Protein AF-A0A327J6C9-F1 (afdb_monomer_lite)

Sequence (341 aa):
MNIKPVMPQFQQGFTSNKEQEPKKLKYAKDTLLENNFKTRATIQADKLTKAFTTYPAKGLKGDRNANFYEFLTMGTVPYLMGSAALMAVFNLANKHFTPFANSKAGQIGKKMALGVAMYGVAKEASKSLVNVPVKAMTGVDTEMPYAKVVEGFPKFEGDKNTKSIEYHKVFESVEFPRYDLLYGKTNEDRNVYYDKVAKKLGLGENLASSDKEVKPRIKDIIVRSNTAKSISSYLWAATGVGLAVQKPWDNFFVSATKGKGVQKVANMARSFGNNFVKAAKDLWTGGANPTKVQKYAGKALIGAAVAATVIGVANTVISARKSANLEDKNVFDSNRKVVVD

pLDDT: mean 72.81, std 17.1, range [24.11, 93.25]

Structure (mmCIF, N/CA/C/O backbone):
data_AF-A0A327J6C9-F1
#
_entry.id   AF-A0A327J6C9-F1
#
loop_
_atom_site.group_PDB
_atom_site.id
_atom_site.type_symbol
_atom_site.label_atom_id
_atom_site.label_alt_id
_atom_site.label_comp_id
_atom_site.label_asym_id
_atom_site.label_entity_id
_atom_site.label_seq_id
_atom_site.pdbx_PDB_ins_code
_atom_site.Cartn_x
_atom_site.Cartn_y
_atom_site.Cartn_z
_atom_site.occupancy
_atom_site.B_iso_or_equiv
_atom_site.auth_seq_id
_atom_site.auth_comp_id
_atom_site.auth_asym_id
_atom_site.auth_atom_id
_atom_site.pdbx_PDB_model_num
ATOM 1 N N . MET A 1 1 ? 27.320 17.350 69.584 1.00 37.19 1 MET A N 1
ATOM 2 C CA . MET A 1 1 ? 26.432 16.648 68.629 1.00 37.19 1 MET A CA 1
ATOM 3 C C . MET A 1 1 ? 26.448 17.419 67.325 1.00 37.19 1 MET A C 1
ATOM 5 O O . MET A 1 1 ? 25.998 18.553 67.310 1.00 37.19 1 MET A O 1
ATOM 9 N N . ASN A 1 2 ? 27.063 16.863 66.283 1.00 28.70 2 ASN A N 1
ATOM 10 C CA . ASN A 1 2 ? 27.299 17.554 65.016 1.00 28.70 2 ASN A CA 1
ATOM 11 C C . ASN A 1 2 ? 26.449 16.869 63.937 1.00 28.70 2 ASN A C 1
ATOM 13 O O . ASN A 1 2 ? 26.729 15.732 63.557 1.00 28.70 2 ASN A O 1
ATOM 17 N N . ILE A 1 3 ? 25.355 17.515 63.535 1.00 40.03 3 ILE A N 1
ATOM 18 C CA . ILE A 1 3 ? 24.367 16.968 62.599 1.00 40.03 3 ILE A CA 1
ATOM 19 C C . ILE A 1 3 ? 24.844 17.306 61.184 1.00 40.03 3 ILE A C 1
ATOM 21 O O . ILE A 1 3 ? 24.778 18.458 60.763 1.00 40.03 3 ILE A O 1
ATOM 25 N N . LYS A 1 4 ? 25.353 16.310 60.449 1.00 33.00 4 LYS A N 1
ATOM 26 C CA . LYS A 1 4 ? 25.650 16.452 59.016 1.00 33.00 4 LYS A CA 1
ATOM 27 C C . LYS A 1 4 ? 24.371 16.203 58.199 1.00 33.00 4 LYS A C 1
ATOM 29 O O . LYS A 1 4 ? 23.734 15.172 58.409 1.00 33.00 4 LYS A O 1
ATOM 34 N N . PRO A 1 5 ? 24.000 17.089 57.258 1.00 34.94 5 PRO A N 1
ATOM 35 C CA . PRO A 1 5 ? 22.847 16.880 56.392 1.00 34.94 5 PRO A CA 1
ATOM 36 C C . PRO A 1 5 ? 23.189 15.869 55.290 1.00 34.94 5 PRO A C 1
ATOM 38 O O . PRO A 1 5 ? 24.140 16.051 54.531 1.00 34.94 5 PRO A O 1
ATOM 41 N N . VAL A 1 6 ? 22.400 14.800 55.191 1.00 37.22 6 VAL A N 1
ATOM 42 C CA . VAL A 1 6 ? 22.452 13.855 54.070 1.00 37.22 6 VAL A CA 1
ATOM 43 C C . VAL A 1 6 ? 21.550 14.403 52.967 1.00 37.22 6 VAL A C 1
ATOM 45 O O . VAL A 1 6 ? 20.330 14.293 53.047 1.00 37.22 6 VAL A O 1
ATOM 48 N N . MET A 1 7 ? 22.142 15.011 51.938 1.00 31.81 7 MET A N 1
ATOM 49 C CA . MET A 1 7 ? 21.451 15.225 50.665 1.00 31.81 7 MET A CA 1
ATOM 50 C C . MET A 1 7 ? 21.613 13.973 49.790 1.00 31.81 7 MET A C 1
ATOM 52 O O . MET A 1 7 ? 22.741 13.500 49.630 1.00 31.81 7 MET A O 1
ATOM 56 N N . PRO A 1 8 ? 20.536 13.424 49.201 1.00 32.12 8 PRO A N 1
ATOM 57 C CA . PRO A 1 8 ? 20.646 12.309 48.272 1.00 32.12 8 PRO A CA 1
ATOM 58 C C . PRO A 1 8 ? 21.235 12.800 46.944 1.00 32.12 8 PRO A C 1
ATOM 60 O O . PRO A 1 8 ? 20.613 13.573 46.216 1.00 32.12 8 PRO A O 1
ATOM 63 N N . GLN A 1 9 ? 22.443 12.340 46.613 1.00 30.42 9 GLN A N 1
ATOM 64 C CA . GLN A 1 9 ? 22.988 12.473 45.265 1.00 30.42 9 GLN A CA 1
ATOM 65 C C . GLN A 1 9 ? 22.160 11.600 44.314 1.00 30.42 9 GLN A C 1
ATOM 67 O O . GLN A 1 9 ? 22.268 10.375 44.313 1.00 30.42 9 GLN A O 1
ATOM 72 N N . PHE A 1 10 ? 21.336 12.237 43.481 1.00 30.59 10 PHE A N 1
ATOM 73 C CA . PHE A 1 10 ? 20.793 11.625 42.271 1.00 30.59 10 PHE A CA 1
ATOM 74 C C . PHE A 1 10 ? 21.942 11.409 41.281 1.00 30.59 10 PHE A C 1
ATOM 76 O O . PHE A 1 10 ? 22.211 12.230 40.405 1.00 30.59 10 PHE A O 1
ATOM 83 N N . GLN A 1 11 ? 22.647 10.292 41.430 1.00 28.47 11 GLN A N 1
ATOM 84 C CA . GLN A 1 11 ? 23.584 9.811 40.428 1.00 28.47 11 GLN A CA 1
ATOM 85 C C . GLN A 1 11 ? 22.756 9.206 39.282 1.00 28.47 11 GLN A C 1
ATOM 87 O O . GLN A 1 11 ? 22.441 8.017 39.265 1.00 28.47 11 GLN A O 1
ATOM 92 N N . GLN A 1 12 ? 22.350 10.044 38.321 1.00 31.34 12 GLN A N 1
ATOM 93 C CA . GLN A 1 12 ? 21.961 9.568 36.993 1.00 31.34 12 GLN A CA 1
ATOM 94 C C . GLN A 1 12 ? 23.213 8.982 36.337 1.00 31.34 12 GLN A C 1
ATOM 96 O O . GLN A 1 12 ? 23.969 9.669 35.653 1.00 31.34 12 GLN A O 1
ATOM 101 N N . GLY A 1 13 ? 23.457 7.699 36.593 1.00 24.11 13 GLY A N 1
ATOM 102 C CA . GLY A 1 13 ? 24.424 6.919 35.845 1.00 24.11 13 GLY A CA 1
ATOM 103 C C . GLY A 1 13 ? 23.959 6.822 34.398 1.00 24.11 13 GLY A C 1
ATOM 104 O O . GLY A 1 13 ? 23.149 5.960 34.059 1.00 24.11 13 GLY A O 1
ATOM 105 N N . PHE A 1 14 ? 24.481 7.701 33.542 1.00 27.97 14 PHE A N 1
ATOM 106 C CA . PHE A 1 14 ? 24.581 7.436 32.114 1.00 27.97 14 PHE A CA 1
ATOM 107 C C . PHE A 1 14 ? 25.416 6.168 31.965 1.00 27.97 14 PHE A C 1
ATOM 109 O O . PHE A 1 14 ? 26.642 6.188 32.044 1.00 27.97 14 PHE A O 1
ATOM 116 N N . THR A 1 15 ? 24.735 5.038 31.811 1.00 29.80 15 THR A N 1
ATOM 117 C CA . THR A 1 15 ? 25.373 3.798 31.394 1.00 29.80 15 THR A CA 1
ATOM 118 C C . THR A 1 15 ? 25.940 4.061 30.007 1.00 29.80 15 THR A C 1
ATOM 120 O O . THR A 1 15 ? 25.199 4.382 29.074 1.00 29.80 15 THR A O 1
ATOM 123 N N . SER A 1 16 ? 27.266 3.997 29.890 1.00 26.61 16 SER A N 1
ATOM 124 C CA . SER A 1 16 ? 27.948 4.043 28.606 1.00 26.61 16 SER A CA 1
ATOM 125 C C . SER A 1 16 ? 27.327 2.980 27.704 1.00 26.61 16 SER A C 1
ATOM 127 O O . SER A 1 16 ? 27.113 1.833 28.109 1.00 26.61 16 SER A O 1
ATOM 129 N N . ASN A 1 17 ? 26.967 3.382 26.484 1.00 31.34 17 ASN A N 1
ATOM 130 C CA . ASN A 1 17 ? 26.569 2.439 25.452 1.00 31.34 17 ASN A CA 1
ATOM 131 C C . ASN A 1 17 ? 27.697 1.413 25.332 1.00 31.34 17 ASN A C 1
ATOM 133 O O . ASN A 1 17 ? 28.783 1.760 24.874 1.00 31.34 17 ASN A O 1
ATOM 137 N N . LYS A 1 18 ? 27.440 0.166 25.746 1.00 31.55 18 LYS A N 1
ATOM 138 C CA . LYS A 1 18 ? 28.245 -0.973 25.304 1.00 31.55 18 LYS A CA 1
ATOM 139 C C . LYS A 1 18 ? 28.379 -0.835 23.793 1.00 31.55 18 LYS A C 1
ATOM 141 O O . LYS A 1 18 ? 27.350 -0.715 23.122 1.00 31.55 18 LYS A O 1
ATOM 146 N N . GLU A 1 19 ? 29.615 -0.796 23.300 1.00 32.94 19 GLU A N 1
ATOM 147 C CA . GLU A 1 19 ? 29.927 -0.864 21.876 1.00 32.94 19 GLU A CA 1
ATOM 148 C C . GLU A 1 19 ? 29.096 -1.994 21.272 1.00 32.94 19 GLU A C 1
ATOM 150 O O . GLU A 1 19 ? 29.319 -3.178 21.524 1.00 32.94 19 GLU A O 1
ATOM 155 N N . GLN A 1 20 ? 28.041 -1.613 20.553 1.00 32.53 20 GLN A N 1
ATOM 156 C CA . GLN A 1 20 ? 27.282 -2.557 19.763 1.00 32.53 20 GLN A CA 1
ATOM 157 C C . GLN A 1 20 ? 28.205 -2.933 18.616 1.00 32.53 20 GLN A C 1
ATOM 159 O O . GLN A 1 20 ? 28.559 -2.064 17.817 1.00 32.53 20 GLN A O 1
ATOM 164 N N . GLU A 1 21 ? 28.590 -4.209 18.547 1.00 31.38 21 GLU A N 1
ATOM 165 C CA . GLU A 1 21 ? 29.234 -4.772 17.364 1.00 31.38 21 GLU A CA 1
ATOM 166 C C . GLU A 1 21 ? 28.546 -4.227 16.103 1.00 31.38 21 GLU A C 1
ATOM 168 O O . GLU A 1 21 ? 27.306 -4.158 16.068 1.00 31.38 21 GLU A O 1
ATOM 173 N N . PRO A 1 22 ? 29.307 -3.812 15.074 1.00 40.69 22 PRO A N 1
ATOM 174 C CA . PRO A 1 22 ? 28.733 -3.203 13.888 1.00 40.69 22 PRO A CA 1
ATOM 175 C C . PRO A 1 22 ? 27.757 -4.197 13.265 1.00 40.69 22 PRO A C 1
ATOM 177 O O . PRO A 1 22 ? 28.159 -5.205 12.681 1.00 40.69 22 PRO A O 1
ATOM 180 N N . LYS A 1 23 ? 26.453 -3.932 13.416 1.00 50.34 23 LYS A N 1
ATOM 181 C CA . LYS A 1 23 ? 25.398 -4.745 12.809 1.00 50.34 23 LYS A CA 1
ATOM 182 C C . LYS A 1 23 ? 25.717 -4.874 11.326 1.00 50.34 23 LYS A C 1
ATOM 184 O O . LYS A 1 23 ? 25.638 -3.887 10.594 1.00 50.34 23 LYS A O 1
ATOM 189 N N . LYS A 1 24 ? 26.072 -6.088 10.888 1.00 57.28 24 LYS A N 1
ATOM 190 C CA . LYS A 1 24 ? 26.271 -6.385 9.467 1.00 57.28 24 LYS A CA 1
ATOM 191 C C . LYS A 1 24 ? 25.029 -5.918 8.717 1.00 57.28 24 LYS A C 1
ATOM 193 O O . LYS A 1 24 ? 23.906 -6.307 9.049 1.00 57.28 24 LYS A O 1
ATOM 198 N N . LEU A 1 25 ? 25.230 -5.038 7.742 1.00 68.25 25 LEU A N 1
ATOM 199 C CA . LEU A 1 25 ? 24.136 -4.516 6.935 1.00 68.25 25 LEU A CA 1
ATOM 200 C C . LEU A 1 25 ? 23.470 -5.673 6.212 1.00 68.25 25 LEU A C 1
ATOM 202 O O . LEU A 1 25 ? 24.135 -6.525 5.627 1.00 68.25 25 LEU A O 1
ATOM 206 N N . LYS A 1 26 ? 22.140 -5.673 6.234 1.00 78.88 26 LYS A N 1
ATOM 207 C CA . LYS A 1 26 ? 21.340 -6.711 5.586 1.00 78.88 26 LYS A CA 1
ATOM 208 C C . LYS A 1 26 ? 21.573 -6.773 4.071 1.00 78.88 26 LYS A C 1
ATOM 210 O O . LYS A 1 26 ? 21.435 -7.841 3.486 1.00 78.88 26 LYS A O 1
ATOM 215 N N . TYR A 1 27 ? 21.929 -5.646 3.452 1.00 82.44 27 TYR A N 1
ATOM 216 C CA . TYR A 1 27 ? 22.209 -5.541 2.022 1.00 82.44 27 TYR A CA 1
ATOM 217 C C . TYR A 1 27 ? 23.520 -4.790 1.794 1.00 82.44 27 TYR A C 1
ATOM 219 O O . TYR A 1 27 ? 23.772 -3.773 2.438 1.00 82.44 27 TYR A O 1
ATOM 227 N N . ALA A 1 28 ? 24.338 -5.297 0.870 1.00 82.19 28 ALA A N 1
ATOM 228 C CA . ALA A 1 28 ? 25.613 -4.688 0.487 1.00 82.19 28 ALA A CA 1
ATOM 229 C C . ALA A 1 28 ? 25.482 -3.690 -0.679 1.00 82.19 28 ALA A C 1
ATOM 231 O O . ALA A 1 28 ? 26.337 -2.825 -0.839 1.00 82.19 28 ALA A O 1
ATOM 232 N N . LYS A 1 29 ? 24.415 -3.811 -1.479 1.00 86.94 29 LYS A N 1
ATOM 233 C CA . LYS A 1 29 ? 24.088 -2.947 -2.620 1.00 86.94 29 LYS A CA 1
ATOM 234 C C . LYS A 1 29 ? 22.578 -2.798 -2.776 1.00 86.94 29 LYS A C 1
ATOM 236 O O . LYS A 1 29 ? 21.821 -3.564 -2.169 1.00 86.94 29 LYS A O 1
ATOM 241 N N . ASP A 1 30 ? 22.158 -1.868 -3.628 1.00 89.81 30 ASP A N 1
ATOM 242 C CA . ASP A 1 30 ? 20.750 -1.694 -3.974 1.00 89.81 30 ASP A CA 1
ATOM 243 C C . ASP A 1 30 ? 20.148 -3.011 -4.474 1.00 89.81 30 ASP A C 1
ATOM 245 O O . ASP A 1 30 ? 20.684 -3.665 -5.370 1.00 89.81 30 ASP A O 1
ATOM 249 N N . THR A 1 31 ? 19.062 -3.442 -3.834 1.00 90.00 31 THR A N 1
ATOM 250 C CA . THR A 1 31 ? 18.516 -4.791 -4.018 1.00 90.00 31 THR A CA 1
ATOM 251 C C . THR A 1 31 ? 17.001 -4.739 -4.148 1.00 90.00 31 THR A C 1
ATOM 253 O O . THR A 1 31 ? 16.316 -4.244 -3.249 1.00 90.00 31 THR A O 1
ATOM 256 N N . LEU A 1 32 ? 16.469 -5.281 -5.250 1.00 91.19 32 LEU A N 1
ATOM 257 C CA . LEU A 1 32 ? 15.033 -5.507 -5.406 1.00 91.19 32 LEU A CA 1
ATOM 258 C C . LEU A 1 32 ? 14.533 -6.471 -4.332 1.00 91.19 32 LEU A C 1
ATOM 260 O O . LEU A 1 32 ? 15.153 -7.496 -4.053 1.00 91.19 32 LEU A O 1
ATOM 264 N N . LEU A 1 33 ? 13.390 -6.146 -3.745 1.00 91.25 33 LEU A N 1
ATOM 265 C CA . LEU A 1 33 ? 12.760 -6.953 -2.716 1.00 91.25 33 LEU A CA 1
ATOM 266 C C . LEU A 1 33 ? 11.506 -7.612 -3.270 1.00 91.25 33 LEU A C 1
ATOM 268 O O . LEU A 1 33 ? 10.792 -7.055 -4.106 1.00 91.25 33 LEU A O 1
ATOM 272 N N . GLU A 1 34 ? 11.195 -8.795 -2.753 1.00 87.56 34 GLU A N 1
ATOM 273 C CA . GLU A 1 34 ? 9.956 -9.462 -3.114 1.00 87.56 34 GLU A CA 1
ATOM 274 C C . GLU A 1 34 ? 8.747 -8.636 -2.700 1.00 87.56 34 GLU A C 1
ATOM 276 O O . GLU A 1 34 ? 8.580 -8.256 -1.535 1.00 87.56 34 GLU A O 1
ATOM 281 N N . ASN A 1 35 ? 7.853 -8.420 -3.658 1.00 84.75 35 ASN A N 1
ATOM 282 C CA . ASN A 1 35 ? 6.642 -7.677 -3.403 1.00 84.75 35 ASN A CA 1
ATOM 283 C C . ASN A 1 35 ? 5.532 -8.565 -2.821 1.00 84.75 35 ASN A C 1
ATOM 285 O O . ASN A 1 35 ? 4.599 -8.958 -3.523 1.00 84.75 35 ASN A O 1
ATOM 289 N N . ASN A 1 36 ? 5.639 -8.880 -1.532 1.00 80.88 36 ASN A N 1
ATOM 290 C CA . ASN A 1 36 ? 4.638 -9.632 -0.780 1.00 80.88 36 ASN A CA 1
ATOM 291 C C . ASN A 1 36 ? 4.230 -8.887 0.510 1.00 80.88 36 ASN A C 1
ATOM 293 O O . ASN A 1 36 ? 4.885 -7.932 0.940 1.00 80.88 36 ASN A O 1
ATOM 297 N N . PHE A 1 37 ? 3.123 -9.310 1.132 1.00 73.00 37 PHE A N 1
ATOM 298 C CA . PHE A 1 37 ? 2.589 -8.652 2.332 1.00 73.00 37 PHE A CA 1
ATOM 299 C C . PHE A 1 37 ? 3.593 -8.642 3.494 1.00 73.00 37 PHE A C 1
ATOM 301 O O . PHE A 1 37 ? 3.737 -7.625 4.166 1.00 73.00 37 PHE A O 1
ATOM 308 N N . LYS A 1 38 ? 4.335 -9.740 3.696 1.00 80.88 38 LYS A N 1
ATOM 309 C CA . LYS A 1 38 ? 5.338 -9.869 4.765 1.00 80.88 38 LYS A CA 1
ATOM 310 C C . LYS A 1 38 ? 6.469 -8.853 4.600 1.00 80.88 38 LYS A C 1
ATOM 312 O O . LYS A 1 38 ? 6.835 -8.182 5.564 1.00 80.88 38 LYS A O 1
ATOM 317 N N . THR A 1 39 ? 7.002 -8.709 3.389 1.00 85.12 39 THR A N 1
ATOM 318 C CA . THR A 1 39 ? 8.050 -7.738 3.064 1.00 85.12 39 THR A CA 1
ATOM 319 C C . THR A 1 39 ? 7.547 -6.319 3.276 1.00 85.12 39 THR A C 1
ATOM 321 O O . THR A 1 39 ? 8.195 -5.553 3.982 1.00 85.12 39 THR A O 1
ATOM 324 N N . ARG A 1 40 ? 6.363 -5.975 2.751 1.00 80.69 40 ARG A N 1
ATOM 325 C CA . ARG A 1 40 ? 5.775 -4.642 2.957 1.00 80.69 40 ARG A CA 1
ATOM 326 C C . ARG A 1 40 ? 5.543 -4.341 4.433 1.00 80.69 40 ARG A C 1
ATOM 328 O O . ARG A 1 40 ? 5.951 -3.285 4.894 1.00 80.69 40 ARG A O 1
ATOM 335 N N . ALA A 1 41 ? 4.960 -5.272 5.188 1.00 78.44 41 ALA A N 1
ATOM 336 C CA . ALA A 1 41 ? 4.738 -5.108 6.622 1.00 78.44 41 ALA A CA 1
ATOM 337 C C . ALA A 1 41 ? 6.057 -4.894 7.379 1.00 78.44 41 ALA A C 1
ATOM 339 O O . ALA A 1 41 ? 6.142 -4.013 8.228 1.00 78.44 41 ALA A O 1
ATOM 340 N N . THR A 1 42 ? 7.102 -5.645 7.022 1.00 83.75 42 THR A N 1
ATOM 341 C CA . THR A 1 42 ? 8.442 -5.499 7.609 1.00 83.75 42 THR A CA 1
ATOM 342 C C . THR A 1 42 ? 9.050 -4.132 7.286 1.00 83.75 42 THR A C 1
ATOM 344 O O . THR A 1 42 ? 9.588 -3.479 8.173 1.00 83.75 42 THR A O 1
ATOM 347 N N . ILE A 1 43 ? 8.934 -3.675 6.033 1.00 85.88 43 ILE A N 1
ATOM 348 C CA . ILE A 1 43 ? 9.397 -2.351 5.594 1.00 85.88 43 ILE A CA 1
ATOM 349 C C . ILE A 1 43 ? 8.671 -1.245 6.361 1.00 85.88 43 ILE A C 1
ATOM 351 O O . ILE A 1 43 ? 9.309 -0.320 6.854 1.00 85.88 43 ILE A O 1
ATOM 355 N N . GLN A 1 44 ? 7.345 -1.335 6.474 1.00 81.56 44 GLN A N 1
ATOM 356 C CA . GLN A 1 44 ? 6.550 -0.334 7.182 1.00 81.56 44 GLN A CA 1
ATOM 357 C C . GLN A 1 44 ? 6.866 -0.324 8.680 1.00 81.56 44 GLN A C 1
ATOM 359 O O . GLN A 1 44 ? 6.980 0.749 9.261 1.00 81.56 44 GLN A O 1
ATOM 364 N N . ALA A 1 45 ? 7.061 -1.494 9.296 1.00 79.19 45 ALA A N 1
ATOM 365 C CA . ALA A 1 45 ? 7.481 -1.594 10.690 1.00 79.19 45 ALA A CA 1
ATOM 366 C C . ALA A 1 45 ? 8.858 -0.950 10.914 1.00 79.19 45 ALA A C 1
ATOM 368 O O . ALA A 1 45 ? 9.003 -0.150 11.831 1.00 79.19 45 ALA A O 1
ATOM 369 N N . ASP A 1 46 ? 9.841 -1.225 10.051 1.00 82.94 46 ASP A N 1
ATOM 370 C CA . ASP A 1 46 ? 11.172 -0.608 10.133 1.00 82.94 46 ASP A CA 1
ATOM 371 C C . ASP A 1 46 ? 11.109 0.919 9.970 1.00 82.94 46 ASP A C 1
ATOM 373 O O . ASP A 1 46 ? 11.654 1.648 10.801 1.00 82.94 46 ASP A O 1
ATOM 377 N N . LYS A 1 47 ? 10.381 1.408 8.953 1.00 83.06 47 LYS A N 1
ATOM 378 C CA . LYS A 1 47 ? 10.137 2.844 8.738 1.00 83.06 47 LYS A CA 1
ATOM 379 C C . LYS A 1 47 ? 9.519 3.491 9.971 1.00 83.06 47 LYS A C 1
ATOM 381 O O . LYS A 1 47 ? 10.002 4.525 10.419 1.00 83.06 47 LYS A O 1
ATOM 386 N N . LEU A 1 48 ? 8.489 2.864 10.536 1.00 78.31 48 LEU A N 1
ATOM 387 C CA . LEU A 1 48 ? 7.792 3.343 11.723 1.00 78.31 48 LEU A CA 1
ATOM 388 C C . LEU A 1 48 ? 8.724 3.393 12.939 1.00 78.31 48 LEU A C 1
ATOM 390 O O . LEU A 1 48 ? 8.817 4.421 13.602 1.00 78.31 48 LEU A O 1
ATOM 394 N N . THR A 1 49 ? 9.453 2.311 13.217 1.00 76.94 49 THR A N 1
ATOM 395 C CA . THR A 1 49 ? 10.401 2.257 14.333 1.00 76.94 49 THR A CA 1
ATOM 396 C C . THR A 1 49 ? 11.454 3.352 14.206 1.00 76.94 49 THR A C 1
ATOM 398 O O . THR A 1 49 ? 11.681 4.085 15.168 1.00 76.94 49 THR A O 1
ATOM 401 N N . LYS A 1 50 ? 12.061 3.523 13.026 1.00 79.50 50 LYS A N 1
ATOM 402 C CA . LYS A 1 50 ? 13.068 4.567 12.788 1.00 79.50 50 LYS A CA 1
ATOM 403 C C . LYS A 1 50 ? 12.485 5.980 12.865 1.00 79.50 50 LYS A C 1
ATOM 405 O O . LYS A 1 50 ? 13.140 6.863 13.417 1.00 79.50 50 LYS A O 1
ATOM 410 N N . ALA A 1 51 ? 11.252 6.183 12.396 1.00 75.56 51 ALA A N 1
ATOM 411 C CA . ALA A 1 51 ? 10.545 7.459 12.495 1.00 75.56 51 ALA A CA 1
ATOM 412 C C . ALA A 1 51 ? 10.319 7.900 13.946 1.00 75.56 51 ALA A C 1
ATOM 414 O O . ALA A 1 51 ? 10.404 9.087 14.226 1.00 75.56 51 ALA A O 1
ATOM 415 N N . PHE A 1 52 ? 10.082 6.966 14.871 1.00 69.81 52 PHE A N 1
ATOM 416 C CA . PHE A 1 52 ? 9.895 7.273 16.295 1.00 69.81 52 PHE A CA 1
ATOM 417 C C . PHE A 1 52 ? 11.186 7.281 17.122 1.00 69.81 52 PHE A C 1
ATOM 419 O O . PHE A 1 52 ? 11.158 7.703 18.275 1.00 69.81 52 PHE A O 1
ATOM 426 N N . THR A 1 53 ? 12.307 6.803 16.578 1.00 76.44 53 THR A N 1
ATOM 427 C CA . THR A 1 53 ? 13.549 6.623 17.348 1.00 76.44 53 THR A CA 1
ATOM 428 C C . THR A 1 53 ? 14.716 7.384 16.733 1.00 76.44 53 THR A C 1
ATOM 430 O O . THR A 1 53 ? 15.156 8.401 17.263 1.00 76.44 53 THR A O 1
ATOM 433 N N . THR A 1 54 ? 15.231 6.906 15.603 1.00 75.94 54 THR A N 1
ATOM 434 C CA . THR A 1 54 ? 16.509 7.354 15.049 1.00 75.94 54 THR A CA 1
ATOM 435 C C . THR A 1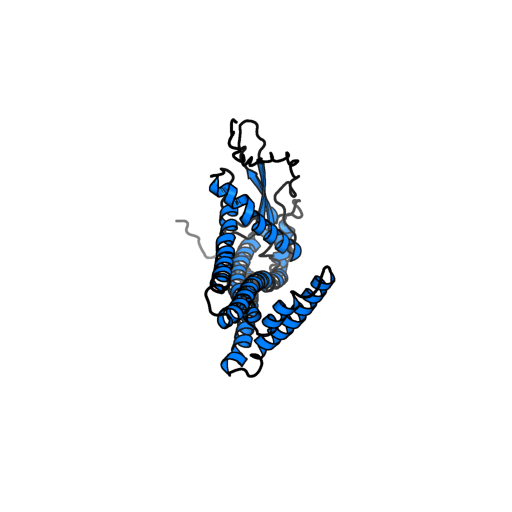 54 ? 16.402 8.642 14.244 1.00 75.94 54 THR A C 1
ATOM 437 O O . THR A 1 54 ? 17.291 9.482 14.343 1.00 75.94 54 THR A O 1
ATOM 440 N N . TYR A 1 55 ? 15.342 8.820 13.451 1.00 80.31 55 TYR A N 1
ATOM 441 C CA . TYR A 1 55 ? 15.229 9.973 12.550 1.00 80.31 55 TYR A CA 1
ATOM 442 C C . TYR A 1 55 ? 15.005 11.304 13.286 1.00 80.31 55 TYR A C 1
ATOM 444 O O . TYR A 1 55 ? 15.726 12.253 12.977 1.00 80.31 55 TYR A O 1
ATOM 452 N N . PRO A 1 56 ? 14.138 11.397 14.318 1.00 76.38 56 PRO A N 1
ATOM 453 C CA . PRO A 1 56 ? 13.981 12.637 15.079 1.00 76.38 56 PRO A CA 1
ATOM 454 C C . PRO A 1 56 ? 15.267 13.030 15.800 1.00 76.38 56 PRO A C 1
ATOM 456 O O . PRO A 1 56 ? 15.650 14.195 15.793 1.00 76.38 56 PRO A O 1
ATOM 459 N N . ALA A 1 57 ? 15.981 12.052 16.368 1.00 77.19 57 ALA A N 1
ATOM 460 C CA . ALA A 1 57 ? 17.255 12.295 17.034 1.00 77.19 57 ALA A CA 1
ATOM 461 C C . ALA A 1 57 ? 18.325 12.830 16.067 1.00 77.19 57 ALA A C 1
ATOM 463 O O . ALA A 1 57 ? 19.090 13.713 16.444 1.00 77.19 57 ALA A O 1
ATOM 464 N N . LYS A 1 58 ? 18.376 12.326 14.826 1.00 78.25 58 LYS A N 1
ATOM 465 C CA . LYS A 1 58 ? 19.264 12.857 13.780 1.00 78.25 58 LYS A CA 1
ATOM 466 C C . LYS A 1 58 ? 18.873 14.272 13.354 1.00 78.25 58 LYS A C 1
ATOM 468 O O . LYS A 1 58 ? 19.743 15.134 13.278 1.00 78.25 58 LYS A O 1
ATOM 473 N N . GLY A 1 59 ? 17.580 14.515 13.129 1.00 75.94 59 GLY A N 1
ATOM 474 C CA . GLY A 1 59 ? 17.063 15.828 12.743 1.00 75.94 59 GLY A CA 1
ATOM 475 C C . GLY A 1 59 ? 17.329 16.900 13.802 1.00 75.94 59 GLY A C 1
ATOM 476 O O . GLY A 1 59 ? 17.883 17.947 13.486 1.00 75.94 59 GLY A O 1
ATOM 477 N N . LEU A 1 60 ? 17.025 16.615 15.074 1.00 77.00 60 LEU A N 1
ATOM 478 C CA . LEU A 1 60 ? 17.256 17.541 16.192 1.00 77.00 60 LEU A CA 1
ATOM 479 C C . LEU A 1 60 ? 18.742 17.842 16.428 1.00 77.00 60 LEU A C 1
ATOM 481 O O . LEU A 1 60 ? 19.080 18.925 16.892 1.00 77.00 60 LEU A O 1
ATOM 485 N N . LYS A 1 61 ? 19.632 16.894 16.111 1.00 79.12 61 LYS A N 1
ATOM 486 C CA . LYS A 1 61 ? 21.087 17.075 16.213 1.00 79.12 61 LYS A CA 1
ATOM 487 C C . LYS A 1 61 ? 21.706 17.770 14.997 1.00 79.12 61 LYS A C 1
ATOM 489 O O . LYS A 1 61 ? 22.914 17.980 15.002 1.00 79.12 61 LYS A O 1
ATOM 494 N N . GLY A 1 62 ? 20.923 18.080 13.960 1.00 75.12 62 GLY A N 1
ATOM 495 C CA . GLY A 1 62 ? 21.451 18.615 12.704 1.00 75.12 62 GLY A CA 1
ATOM 496 C C . GLY A 1 62 ? 22.462 17.671 12.042 1.00 75.12 62 GLY A C 1
ATOM 497 O O . GLY A 1 62 ? 23.484 18.123 11.531 1.00 75.12 62 GLY A O 1
ATOM 498 N N . ASP A 1 63 ? 22.227 16.354 12.110 1.00 78.56 63 ASP A N 1
ATOM 499 C CA . ASP A 1 63 ? 23.143 15.356 11.550 1.00 78.56 63 ASP A CA 1
ATOM 500 C C . ASP A 1 63 ? 23.300 15.575 10.036 1.00 78.56 63 ASP A C 1
ATOM 502 O O . ASP A 1 63 ? 22.315 15.568 9.299 1.00 78.56 63 ASP A O 1
ATOM 506 N N . ARG A 1 64 ? 24.542 15.727 9.560 1.00 77.38 64 ARG A N 1
ATOM 507 C CA . ARG A 1 64 ? 24.862 15.918 8.132 1.00 77.38 64 ARG A CA 1
ATOM 508 C C . ARG A 1 64 ? 24.413 14.744 7.255 1.00 77.38 64 ARG A C 1
ATOM 510 O O . ARG A 1 64 ? 24.268 14.906 6.050 1.00 77.38 64 ARG A O 1
ATOM 517 N N . ASN A 1 65 ? 24.186 13.577 7.860 1.00 80.50 65 ASN A N 1
ATOM 518 C CA . ASN A 1 65 ? 23.669 12.386 7.191 1.00 80.50 65 ASN A CA 1
ATOM 519 C C . ASN A 1 65 ? 22.139 12.251 7.274 1.00 80.50 65 ASN A C 1
ATOM 521 O O . ASN A 1 65 ? 21.600 11.239 6.820 1.00 80.50 65 ASN A O 1
ATOM 525 N N . ALA A 1 66 ? 21.431 13.214 7.875 1.00 78.75 66 ALA A N 1
ATOM 526 C CA . ALA A 1 66 ? 19.979 13.286 7.781 1.00 78.75 66 ALA A CA 1
ATOM 527 C C . ALA A 1 66 ? 19.595 13.693 6.356 1.00 78.75 66 ALA A C 1
ATOM 529 O O . ALA A 1 66 ? 20.126 14.655 5.804 1.00 78.75 66 ALA A O 1
ATOM 530 N N . ASN A 1 67 ? 18.668 12.960 5.748 1.00 83.38 67 ASN A N 1
ATOM 531 C CA . ASN A 1 67 ? 18.285 13.189 4.361 1.00 83.38 67 ASN A CA 1
ATOM 532 C C . ASN A 1 67 ? 16.768 13.327 4.192 1.00 83.38 67 ASN A C 1
ATOM 534 O O . ASN A 1 67 ? 15.980 13.165 5.127 1.00 83.38 67 ASN A O 1
ATOM 538 N N . PHE A 1 68 ? 16.359 13.631 2.960 1.00 80.69 68 PHE A N 1
ATOM 539 C CA . PHE A 1 68 ? 14.963 13.895 2.635 1.00 80.69 68 PHE A CA 1
ATOM 540 C C . PHE A 1 68 ? 14.044 12.686 2.867 1.00 80.69 68 PHE A C 1
ATOM 542 O O . PHE A 1 68 ? 12.902 12.859 3.285 1.00 80.69 68 PHE A O 1
ATOM 549 N N . TYR A 1 69 ? 14.529 11.458 2.662 1.00 83.31 69 TYR A N 1
ATOM 550 C CA . TYR A 1 69 ? 13.750 10.252 2.943 1.00 83.31 69 TYR A CA 1
ATOM 551 C C . TYR A 1 69 ? 13.483 10.091 4.445 1.00 83.31 69 TYR A C 1
ATOM 553 O O . TYR A 1 69 ? 12.346 9.815 4.842 1.00 83.31 69 TYR A O 1
ATOM 561 N N . GLU A 1 70 ? 14.499 10.301 5.289 1.00 82.44 70 GLU A N 1
ATOM 562 C CA . GLU A 1 70 ? 14.339 10.281 6.747 1.00 82.44 70 GLU A CA 1
ATOM 563 C C . GLU A 1 70 ? 13.334 11.360 7.189 1.00 82.44 70 GLU A C 1
ATOM 565 O O . GLU A 1 70 ? 12.429 11.071 7.976 1.00 82.44 70 GLU A O 1
ATOM 570 N N . PHE A 1 71 ? 13.407 12.559 6.597 1.00 80.56 71 PHE A N 1
ATOM 571 C CA . PHE A 1 71 ? 12.448 13.647 6.818 1.00 80.56 71 PHE A CA 1
ATOM 572 C C . PHE A 1 71 ? 11.009 13.285 6.426 1.00 80.56 71 PHE A C 1
ATOM 574 O O . PHE A 1 71 ? 10.097 13.391 7.247 1.00 80.56 71 PHE A O 1
ATOM 581 N N . LEU A 1 72 ? 10.787 12.793 5.204 1.00 79.31 72 LEU A N 1
ATOM 582 C CA . LEU A 1 72 ? 9.458 12.372 4.754 1.00 79.31 72 LEU A CA 1
ATOM 583 C C . LEU A 1 72 ? 8.897 11.232 5.608 1.00 79.31 72 LEU A C 1
ATOM 585 O O . LEU A 1 72 ? 7.699 11.194 5.895 1.00 79.31 72 LEU A O 1
ATOM 589 N N . THR A 1 73 ? 9.759 10.319 6.058 1.00 77.56 73 THR A N 1
ATOM 590 C CA . THR A 1 73 ? 9.348 9.211 6.923 1.00 77.56 73 THR A CA 1
ATOM 591 C C . THR A 1 73 ? 8.929 9.722 8.304 1.00 77.56 73 THR A C 1
ATOM 593 O O . THR A 1 73 ? 7.924 9.253 8.842 1.00 77.56 73 THR A O 1
ATOM 596 N N . MET A 1 74 ? 9.605 10.739 8.853 1.00 72.88 74 MET A N 1
ATOM 597 C CA . MET A 1 74 ? 9.159 11.432 10.071 1.00 72.88 74 MET A CA 1
ATOM 598 C C . MET A 1 74 ? 7.810 12.133 9.902 1.00 72.88 74 MET A C 1
ATOM 600 O O . MET A 1 74 ? 7.083 12.262 10.881 1.00 72.88 74 MET A O 1
ATOM 604 N N . GLY A 1 75 ? 7.410 12.502 8.681 1.00 64.69 75 GLY A N 1
ATOM 605 C CA . GLY A 1 75 ? 6.069 13.020 8.394 1.00 64.69 75 GLY A CA 1
ATOM 606 C C . GLY A 1 75 ? 4.938 12.080 8.833 1.00 64.69 75 GLY A C 1
ATOM 607 O O . GLY A 1 75 ? 3.822 12.533 9.069 1.00 64.69 75 GLY A O 1
ATOM 608 N N . THR A 1 76 ? 5.212 10.783 9.023 1.00 65.56 76 THR A N 1
ATOM 609 C CA . THR A 1 76 ? 4.246 9.823 9.590 1.00 65.56 76 THR A CA 1
ATOM 610 C C . THR A 1 76 ? 4.004 10.007 11.094 1.00 65.56 76 THR A C 1
ATOM 612 O O . THR A 1 76 ? 2.928 9.657 11.587 1.00 65.56 76 THR A O 1
ATOM 615 N N . VAL A 1 77 ? 4.961 10.597 11.820 1.00 59.44 77 VAL A N 1
ATOM 616 C CA . VAL A 1 77 ? 4.912 10.796 13.275 1.00 59.44 77 VAL A CA 1
ATOM 617 C C . VAL A 1 77 ? 3.814 11.785 13.670 1.00 59.44 77 VAL A C 1
ATOM 619 O O . VAL A 1 77 ? 2.985 11.388 14.483 1.00 59.44 77 VAL A O 1
ATOM 622 N N . PRO A 1 78 ? 3.684 12.996 13.084 1.00 56.94 78 PRO A N 1
ATOM 623 C CA . PRO A 1 78 ? 2.566 13.895 13.378 1.00 56.94 78 PRO A CA 1
ATOM 624 C C . PRO A 1 78 ? 1.187 13.293 13.099 1.00 56.94 78 PRO A C 1
ATOM 626 O O . PRO A 1 78 ? 0.260 13.544 13.859 1.00 56.94 78 PRO A O 1
ATOM 629 N N . TYR A 1 79 ? 1.026 12.457 12.066 1.00 62.31 79 TYR A N 1
ATOM 630 C CA . TYR A 1 79 ? -0.260 11.794 11.805 1.00 62.31 79 TYR A CA 1
ATOM 631 C C . TYR A 1 79 ? -0.630 10.796 12.907 1.00 62.31 79 TYR A C 1
ATOM 633 O O . TYR A 1 79 ? -1.781 10.746 13.350 1.00 62.31 79 TYR A O 1
ATOM 641 N N . LEU A 1 80 ? 0.340 10.011 13.377 1.00 59.62 80 LEU A N 1
ATOM 642 C CA . LEU A 1 80 ? 0.129 9.027 14.438 1.00 59.62 80 LEU A CA 1
ATOM 643 C C . LEU A 1 80 ? 0.048 9.672 15.821 1.00 59.62 80 LEU A C 1
ATOM 645 O O . LEU A 1 80 ? -0.813 9.295 16.609 1.00 59.62 80 LEU A O 1
ATOM 649 N N . MET A 1 81 ? 0.884 10.673 16.100 1.00 48.75 81 MET A N 1
ATOM 650 C CA . MET A 1 81 ? 0.830 11.476 17.320 1.00 48.75 81 MET A CA 1
ATOM 651 C C . MET A 1 81 ? -0.428 12.329 17.373 1.00 48.75 81 MET A C 1
ATOM 653 O O . MET A 1 81 ? -1.030 12.400 18.428 1.00 48.75 81 MET A O 1
ATOM 657 N N . GLY A 1 82 ? -0.875 12.919 16.266 1.00 47.22 82 GLY A N 1
ATOM 658 C CA . GLY A 1 82 ? -2.146 13.637 16.181 1.00 47.22 82 GLY A CA 1
ATOM 659 C C . GLY A 1 82 ? -3.325 12.701 16.426 1.00 47.22 82 GLY A C 1
ATOM 660 O O . GLY A 1 82 ? -4.201 13.012 17.223 1.00 47.22 82 GLY A O 1
ATOM 661 N N . SER A 1 83 ? -3.292 11.496 15.850 1.00 52.22 83 SER A N 1
ATOM 662 C CA . SER A 1 83 ? -4.276 10.446 16.145 1.00 52.22 83 SER A CA 1
ATOM 663 C C . SER A 1 83 ? -4.244 10.022 17.619 1.00 52.22 83 SER A C 1
ATOM 665 O O . SER A 1 83 ? -5.291 9.883 18.247 1.00 52.22 83 SER A O 1
ATOM 667 N N . ALA A 1 84 ? -3.053 9.845 18.199 1.00 49.12 84 ALA A N 1
ATOM 668 C CA . ALA A 1 84 ? -2.866 9.482 19.601 1.00 49.12 84 ALA A CA 1
ATOM 669 C C . ALA A 1 84 ? -3.220 10.610 20.570 1.00 49.12 84 ALA A C 1
ATOM 671 O O . ALA A 1 84 ? -3.781 10.335 21.622 1.00 49.12 84 ALA A O 1
ATOM 672 N N . ALA A 1 85 ? -2.960 11.862 20.209 1.00 44.88 85 ALA A N 1
ATOM 673 C CA . ALA A 1 85 ? -3.347 13.047 20.954 1.00 44.88 85 ALA A CA 1
ATOM 674 C C . ALA A 1 85 ? -4.863 13.223 20.915 1.00 44.88 85 ALA A C 1
ATOM 676 O O . ALA A 1 85 ? -5.456 13.478 21.951 1.00 44.88 85 ALA A O 1
ATOM 677 N N . LEU A 1 86 ? -5.514 12.983 19.774 1.00 51.50 86 LEU A N 1
ATOM 678 C CA . LEU A 1 86 ? -6.972 12.970 19.675 1.00 51.50 86 LEU A CA 1
ATOM 679 C C . LEU A 1 86 ? -7.545 11.863 20.578 1.00 51.50 86 LEU A C 1
ATOM 681 O O . LEU A 1 86 ? -8.381 12.135 21.434 1.00 51.50 86 LEU A O 1
ATOM 685 N N . MET A 1 87 ? -6.997 10.642 20.513 1.00 49.84 87 MET A N 1
ATOM 686 C CA . MET A 1 87 ? -7.331 9.561 21.453 1.00 49.84 87 MET A CA 1
ATOM 687 C C . MET A 1 87 ? -7.077 9.930 22.922 1.00 49.84 87 MET A C 1
ATOM 689 O O . MET A 1 87 ? -7.860 9.549 23.789 1.00 49.84 87 MET A O 1
ATOM 693 N N . ALA A 1 88 ? -5.984 10.633 23.216 1.00 45.72 88 ALA A N 1
ATOM 694 C CA . ALA A 1 88 ? -5.597 11.032 24.560 1.00 45.72 88 ALA A CA 1
ATOM 695 C C . ALA A 1 88 ? -6.495 12.148 25.086 1.00 45.72 88 ALA A C 1
ATOM 697 O O . ALA A 1 88 ? -6.932 12.043 26.216 1.00 45.72 88 ALA A O 1
ATOM 698 N N . VAL A 1 89 ? -6.858 13.149 24.285 1.00 48.34 89 VAL A N 1
ATOM 699 C CA . VAL A 1 89 ? -7.824 14.195 24.648 1.00 48.34 89 VAL A CA 1
ATOM 700 C C . VAL A 1 89 ? -9.175 13.556 24.949 1.00 48.34 89 VAL A C 1
ATOM 702 O O . VAL A 1 89 ? -9.732 13.792 26.015 1.00 48.34 89 VAL A O 1
ATOM 705 N N . PHE A 1 90 ? -9.644 12.640 24.101 1.00 49.50 90 PHE A N 1
ATOM 706 C CA . PHE A 1 90 ? -10.886 11.909 24.349 1.00 49.50 90 PHE A CA 1
ATOM 707 C C . PHE A 1 90 ? -10.815 10.894 25.496 1.00 49.50 90 PHE A C 1
ATOM 709 O O . PHE A 1 90 ? -11.869 10.447 25.920 1.00 49.50 90 PHE A O 1
ATOM 716 N N . ASN A 1 91 ? -9.635 10.513 26.003 1.00 45.94 91 ASN A N 1
ATOM 717 C CA . ASN A 1 91 ? -9.478 9.601 27.149 1.00 45.94 91 ASN A CA 1
ATOM 718 C C . ASN A 1 91 ? -9.066 10.311 28.456 1.00 45.94 91 ASN A C 1
ATOM 720 O O . ASN A 1 91 ? -9.378 9.815 29.535 1.00 45.94 91 ASN A O 1
ATOM 724 N N . LEU A 1 92 ? -8.370 11.447 28.383 1.00 43.56 92 LEU A N 1
ATOM 725 C CA . LEU A 1 92 ? -7.917 12.271 29.510 1.00 43.56 92 LEU A CA 1
ATOM 726 C C . LEU A 1 92 ? -8.981 13.291 29.909 1.00 43.56 92 LEU A C 1
ATOM 728 O O . LEU A 1 92 ? -9.177 13.501 31.103 1.00 43.56 92 LEU A O 1
ATOM 732 N N . ALA A 1 93 ? -9.739 13.843 28.953 1.00 47.81 93 ALA A N 1
ATOM 733 C CA . ALA A 1 93 ? -10.926 14.635 29.275 1.00 47.81 93 ALA A CA 1
ATOM 734 C C . ALA A 1 93 ? -11.961 13.799 30.062 1.00 47.81 93 ALA A C 1
ATOM 736 O O . ALA A 1 93 ? -12.671 14.335 30.906 1.00 47.81 93 ALA A O 1
ATOM 737 N N . ASN A 1 94 ? -11.940 12.464 29.923 1.00 43.53 94 ASN A N 1
ATOM 738 C CA . ASN A 1 94 ? -12.737 11.503 30.713 1.00 43.53 94 ASN A CA 1
ATOM 739 C C . ASN A 1 94 ? -12.272 11.321 32.156 1.00 43.53 94 ASN A C 1
ATOM 741 O O . ASN A 1 94 ? -12.684 10.376 32.821 1.00 43.53 94 ASN A O 1
ATOM 745 N N . LYS A 1 95 ? -11.348 12.137 32.651 1.00 48.84 95 LYS A N 1
ATOM 746 C CA . LYS A 1 95 ? -11.115 12.246 34.094 1.00 48.84 95 LYS A CA 1
ATOM 747 C C . LYS A 1 95 ? -11.832 13.454 34.692 1.00 48.84 95 LYS A C 1
ATOM 749 O O . LYS A 1 95 ? -11.977 13.512 35.906 1.00 48.84 95 LYS A O 1
ATOM 754 N N . HIS A 1 96 ? -12.309 14.369 33.847 1.00 55.69 96 HIS A N 1
ATOM 755 C CA . HIS A 1 96 ? -12.967 15.614 34.240 1.00 55.69 96 HIS A CA 1
ATOM 756 C C . HIS A 1 96 ? -14.469 15.641 33.920 1.00 55.69 96 HIS A C 1
ATOM 758 O O . HIS A 1 96 ? -15.148 16.581 34.325 1.00 55.69 96 HIS A O 1
ATOM 764 N N . PHE A 1 97 ? -15.016 14.625 33.240 1.00 48.91 97 PHE A N 1
ATOM 765 C CA . PHE A 1 97 ? -16.464 14.482 33.080 1.00 48.91 97 PHE A CA 1
ATOM 766 C C . PHE A 1 97 ? -17.086 13.665 34.227 1.00 48.91 97 PHE A C 1
ATOM 768 O O . PHE A 1 97 ? -16.405 12.956 34.971 1.00 48.91 97 PHE A O 1
ATOM 775 N N . THR A 1 98 ? -18.408 13.764 34.387 1.00 48.47 98 THR A N 1
ATOM 776 C CA . THR A 1 98 ? -19.170 12.964 35.359 1.00 48.47 98 THR A CA 1
ATOM 777 C C . THR A 1 98 ? -19.005 11.453 35.091 1.00 48.47 98 THR A C 1
ATOM 779 O O . THR A 1 98 ? -18.742 11.054 33.952 1.00 48.47 98 THR A O 1
ATOM 782 N N . PRO A 1 99 ? -19.189 10.565 36.093 1.00 54.22 99 PRO A N 1
ATOM 783 C CA . PRO A 1 99 ? -18.936 9.121 35.955 1.00 54.22 99 PRO A CA 1
ATOM 784 C C . PRO A 1 99 ? -19.632 8.455 34.751 1.00 54.22 99 PRO A C 1
ATOM 786 O O . PRO A 1 99 ? -19.074 7.556 34.118 1.00 54.22 99 PRO A O 1
ATOM 789 N N . PHE A 1 100 ? -20.826 8.934 34.387 1.00 48.25 100 PHE A N 1
ATOM 790 C CA . PHE A 1 100 ? -21.583 8.472 33.220 1.00 48.25 100 PHE A CA 1
ATOM 791 C C . PHE A 1 100 ? -20.929 8.866 31.882 1.00 48.25 100 PHE A C 1
ATOM 793 O O . PHE A 1 100 ? -20.830 8.047 30.964 1.00 48.25 100 PHE A O 1
ATOM 800 N N . ALA A 1 101 ? -20.430 10.098 31.777 1.00 52.28 101 ALA A N 1
ATOM 801 C CA . ALA A 1 101 ? -19.740 10.602 30.594 1.00 52.28 101 ALA A CA 1
ATOM 802 C C . ALA A 1 101 ? -18.346 9.966 30.422 1.00 52.28 101 ALA A C 1
ATOM 804 O O . ALA A 1 101 ? -17.962 9.644 29.298 1.00 52.28 101 ALA A O 1
ATOM 805 N N . ASN A 1 102 ? -17.647 9.655 31.521 1.00 53.78 102 ASN A N 1
ATOM 806 C CA . ASN A 1 102 ? -16.349 8.966 31.492 1.00 53.78 102 ASN A CA 1
ATOM 807 C C . ASN A 1 102 ? -16.429 7.557 30.883 1.00 53.78 102 ASN A C 1
ATOM 809 O O . ASN A 1 102 ? -15.561 7.153 30.106 1.00 53.78 102 ASN A O 1
ATOM 813 N N . SER A 1 103 ? -17.492 6.812 31.198 1.00 57.75 103 SER A N 1
ATOM 814 C CA . SER A 1 103 ? -17.749 5.472 30.648 1.00 57.75 103 SER A CA 1
ATOM 815 C C . SER A 1 103 ? -18.028 5.513 29.136 1.00 57.75 103 SER A C 1
ATOM 817 O O . SER A 1 103 ? -17.431 4.755 28.364 1.00 57.75 103 SER A O 1
ATOM 819 N N . LYS A 1 104 ? -18.877 6.450 28.696 1.00 59.72 104 LYS A N 1
ATOM 820 C CA . LYS A 1 104 ? -19.241 6.645 27.282 1.00 59.72 104 LYS A CA 1
ATOM 821 C C . LYS A 1 104 ? -18.048 7.097 26.446 1.00 59.72 104 LYS A C 1
ATOM 823 O O . LYS A 1 104 ? -17.807 6.567 25.363 1.00 59.72 104 LYS A O 1
ATOM 828 N N . ALA A 1 105 ? -17.267 8.037 26.954 1.00 58.69 105 ALA A N 1
ATOM 829 C CA . ALA A 1 105 ? -16.146 8.586 26.216 1.00 58.69 105 ALA A CA 1
ATOM 830 C C . ALA A 1 105 ? -14.928 7.640 26.185 1.00 58.69 105 ALA A C 1
ATOM 832 O O . ALA A 1 105 ? -14.219 7.600 25.180 1.00 58.69 105 ALA A O 1
ATOM 833 N N . GLY A 1 106 ? -14.749 6.764 27.185 1.00 61.09 106 GLY A N 1
ATOM 834 C CA . GLY A 1 106 ? -13.744 5.693 27.130 1.00 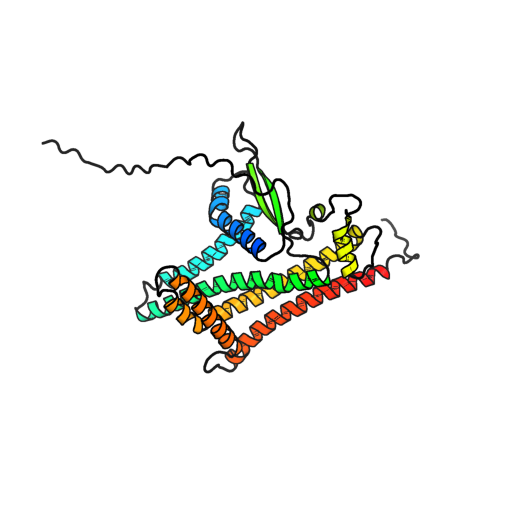61.09 106 GLY A CA 1
ATOM 835 C C . GLY A 1 106 ? -14.051 4.628 26.065 1.00 61.09 106 GLY A C 1
ATOM 836 O O . GLY A 1 106 ? -13.135 4.052 25.473 1.00 61.09 106 GLY A O 1
ATOM 837 N N . GLN A 1 107 ? -15.333 4.377 25.772 1.00 65.00 107 GLN A N 1
ATOM 838 C CA . GLN A 1 107 ? -15.747 3.537 24.638 1.00 65.00 107 GLN A CA 1
ATOM 839 C C . GLN A 1 107 ? -15.480 4.232 23.294 1.00 65.00 107 GLN A C 1
ATOM 841 O O . GLN A 1 107 ? -14.966 3.604 22.366 1.00 65.00 107 GLN A O 1
ATOM 846 N N . ILE A 1 108 ? -15.756 5.537 23.202 1.00 67.81 108 ILE A N 1
ATOM 847 C CA . ILE A 1 108 ? -15.491 6.349 22.004 1.00 67.81 108 ILE A CA 1
ATOM 848 C C . ILE A 1 108 ? -13.984 6.411 21.704 1.00 67.81 108 ILE A C 1
ATOM 850 O O . ILE A 1 108 ? -13.580 6.165 20.567 1.00 67.81 108 ILE A O 1
ATOM 854 N N . GLY A 1 109 ? -13.138 6.633 22.716 1.00 65.38 109 GLY A N 1
ATOM 855 C CA . GLY A 1 109 ? -11.676 6.637 22.578 1.00 65.38 109 GLY A CA 1
ATOM 856 C C . GLY A 1 109 ? -11.119 5.326 22.014 1.00 65.38 109 GLY A C 1
ATOM 857 O O . GLY A 1 109 ? -10.304 5.334 21.090 1.00 65.38 109 GLY A O 1
ATOM 858 N N . LYS A 1 110 ? -11.609 4.180 22.503 1.00 70.00 110 LYS A N 1
ATOM 859 C CA . LYS A 1 110 ? -11.215 2.849 22.004 1.00 70.00 110 LYS A CA 1
ATOM 860 C C . LYS A 1 110 ? -11.663 2.601 20.559 1.00 70.00 110 LYS A C 1
ATOM 862 O O . LYS A 1 110 ? -10.901 2.040 19.773 1.00 70.00 110 LYS A O 1
ATOM 867 N N . LYS A 1 111 ? -12.865 3.050 20.186 1.00 72.62 111 LYS A N 1
ATOM 868 C CA . LYS A 1 111 ? -13.354 2.981 18.799 1.00 72.62 111 LYS A CA 1
ATOM 869 C C . LYS A 1 111 ? -12.554 3.866 17.854 1.00 72.62 111 LYS A C 1
ATOM 871 O O . LYS A 1 111 ? -12.274 3.440 16.741 1.00 72.62 111 LYS A O 1
ATOM 876 N N . MET A 1 112 ? -12.133 5.052 18.291 1.00 68.44 112 MET A N 1
ATOM 877 C CA . MET A 1 112 ? -11.248 5.904 17.491 1.00 68.44 112 MET A CA 1
ATOM 878 C C . MET A 1 112 ? -9.873 5.267 17.287 1.00 68.44 112 MET A C 1
ATOM 880 O O . MET A 1 112 ? -9.382 5.262 16.162 1.00 68.44 112 MET A O 1
ATOM 884 N N . ALA A 1 113 ? -9.295 4.648 18.321 1.00 67.25 113 ALA A N 1
ATOM 885 C CA . ALA A 1 113 ? -8.043 3.895 18.199 1.00 67.25 113 ALA A CA 1
ATOM 886 C C . ALA A 1 113 ? -8.136 2.784 17.153 1.00 67.25 113 ALA A C 1
ATOM 888 O O . ALA A 1 113 ? -7.290 2.661 16.264 1.00 67.25 113 ALA A O 1
ATOM 889 N N . LEU A 1 114 ? -9.208 1.997 17.238 1.00 72.56 114 LEU A N 1
ATOM 890 C CA . LEU A 1 114 ? -9.494 0.959 16.265 1.00 72.56 114 LEU A CA 1
ATOM 891 C C . LEU A 1 114 ? -9.752 1.542 14.875 1.00 72.56 114 LEU A C 1
ATOM 893 O O . LEU A 1 114 ? -9.299 0.968 13.895 1.00 72.56 114 LEU A O 1
ATOM 897 N N . GLY A 1 115 ? -10.424 2.690 14.788 1.00 71.50 115 GLY A N 1
ATOM 898 C CA . GLY A 1 115 ? -10.673 3.412 13.543 1.00 71.50 115 GLY A CA 1
ATOM 899 C C . GLY A 1 115 ? -9.389 3.828 12.848 1.00 71.50 115 GLY A C 1
ATOM 900 O O . GLY A 1 115 ? -9.247 3.585 11.657 1.00 71.50 115 GLY A O 1
ATOM 901 N N . VAL A 1 116 ? -8.419 4.364 13.587 1.00 68.25 116 VAL A N 1
ATOM 902 C CA . VAL A 1 116 ? -7.097 4.729 13.055 1.00 68.25 116 VAL A CA 1
ATOM 903 C C . VAL A 1 116 ? -6.319 3.483 12.622 1.00 68.25 116 VAL A C 1
ATOM 905 O O . VAL A 1 116 ? -5.729 3.463 11.540 1.00 68.25 116 VAL A O 1
ATOM 908 N N . ALA A 1 117 ? -6.355 2.413 13.420 1.00 69.62 117 ALA A N 1
ATOM 909 C CA . ALA A 1 117 ? -5.709 1.153 13.061 1.00 69.62 117 ALA A CA 1
ATOM 910 C C . ALA A 1 117 ? -6.326 0.539 11.789 1.00 69.62 117 ALA A C 1
ATOM 912 O O . ALA A 1 117 ? -5.607 0.180 10.856 1.00 69.62 117 ALA A O 1
ATOM 913 N N . MET A 1 118 ? -7.658 0.471 11.713 1.00 75.38 118 MET A N 1
ATOM 914 C CA . MET A 1 118 ? -8.388 -0.041 10.552 1.00 75.38 118 MET A CA 1
ATOM 915 C C . MET A 1 118 ? -8.247 0.861 9.330 1.00 75.38 118 MET A C 1
ATOM 917 O O . MET A 1 118 ? -8.144 0.337 8.226 1.00 75.38 118 MET A O 1
ATOM 921 N N . TYR A 1 119 ? -8.175 2.182 9.508 1.00 79.06 119 TYR A N 1
ATOM 922 C CA . TYR A 1 119 ? -7.829 3.131 8.450 1.00 79.06 119 TYR A CA 1
ATOM 923 C C . TYR A 1 119 ? -6.481 2.754 7.832 1.00 79.06 119 TYR A C 1
ATOM 925 O O . TYR A 1 119 ? -6.395 2.559 6.622 1.00 79.06 119 TYR A O 1
ATOM 933 N N . GLY A 1 120 ? -5.440 2.596 8.658 1.00 71.69 120 GLY A N 1
ATOM 934 C CA . GLY A 1 120 ? -4.093 2.265 8.191 1.00 71.69 120 GLY A CA 1
ATOM 935 C C . GLY A 1 120 ? -4.033 0.911 7.484 1.00 71.69 120 GLY A C 1
ATOM 936 O O . GLY A 1 120 ? -3.511 0.815 6.373 1.00 71.69 120 GLY A O 1
ATOM 937 N N . VAL A 1 121 ? -4.627 -0.122 8.092 1.00 77.44 121 VAL A N 1
ATOM 938 C CA . VAL A 1 121 ? -4.660 -1.481 7.530 1.00 77.44 121 VAL A CA 1
ATOM 939 C C . VAL A 1 121 ? -5.449 -1.522 6.223 1.00 77.44 121 VAL A C 1
ATOM 941 O O . VAL A 1 121 ? -4.950 -2.062 5.239 1.00 77.44 121 VAL A O 1
ATOM 944 N N . ALA A 1 122 ? -6.647 -0.934 6.174 1.00 77.00 122 ALA A N 1
ATOM 945 C CA . ALA A 1 122 ? -7.475 -0.938 4.971 1.00 77.00 122 ALA A CA 1
ATOM 946 C C . ALA A 1 122 ? -6.836 -0.115 3.842 1.00 77.00 122 ALA A C 1
ATOM 948 O O . ALA A 1 122 ? -6.794 -0.575 2.699 1.00 77.00 122 ALA A O 1
ATOM 949 N N . LYS A 1 123 ? -6.252 1.050 4.160 1.00 82.06 123 LYS A N 1
ATOM 950 C CA . LYS A 1 123 ? -5.493 1.866 3.201 1.00 82.06 123 LYS A CA 1
ATOM 951 C C . LYS A 1 123 ? -4.333 1.079 2.600 1.00 82.06 123 LYS A C 1
ATOM 953 O O . LYS A 1 123 ? -4.169 1.074 1.384 1.00 82.06 123 LYS A O 1
ATOM 958 N N . GLU A 1 124 ? -3.542 0.382 3.410 1.00 80.50 124 GLU A N 1
ATOM 959 C CA . GLU A 1 124 ? -2.391 -0.370 2.900 1.00 80.50 124 GLU A CA 1
ATOM 960 C C . GLU A 1 124 ? -2.809 -1.637 2.140 1.00 80.50 124 GLU A C 1
ATOM 962 O O . GLU A 1 124 ? -2.283 -1.913 1.060 1.00 80.50 124 GLU A O 1
ATOM 967 N N . ALA A 1 125 ? -3.801 -2.377 2.645 1.00 82.69 125 ALA A N 1
ATOM 968 C CA . ALA A 1 125 ? -4.335 -3.565 1.983 1.00 82.69 125 ALA A CA 1
ATOM 969 C C . ALA A 1 125 ? -4.934 -3.231 0.606 1.00 82.69 125 ALA A C 1
ATOM 971 O O . ALA A 1 125 ? -4.708 -3.962 -0.361 1.00 82.69 125 ALA A O 1
ATOM 972 N N . SER A 1 126 ? -5.621 -2.091 0.486 1.00 84.50 126 SER A N 1
ATOM 973 C CA . SER A 1 126 ? -6.239 -1.649 -0.769 1.00 84.50 126 SER A CA 1
ATOM 974 C C . SER A 1 126 ? -5.242 -1.414 -1.906 1.00 84.50 126 SER A C 1
ATOM 976 O O . SER A 1 126 ? -5.560 -1.676 -3.065 1.00 84.50 126 SER A O 1
ATOM 978 N N . LYS A 1 127 ? -3.998 -1.010 -1.604 1.00 85.25 127 LYS A N 1
ATOM 979 C CA . LYS A 1 127 ? -2.956 -0.854 -2.631 1.00 85.25 127 LYS A CA 1
ATOM 980 C C . LYS A 1 127 ? -2.699 -2.169 -3.359 1.00 85.25 127 LYS A C 1
ATOM 982 O O . LYS A 1 127 ? -2.428 -2.162 -4.556 1.00 85.25 127 LYS A O 1
ATOM 987 N N . SER A 1 128 ? -2.821 -3.301 -2.664 1.00 86.69 128 SER A N 1
ATOM 988 C CA . SER A 1 128 ? -2.717 -4.630 -3.274 1.00 86.69 128 SER A CA 1
ATOM 989 C C . SER A 1 128 ? -3.911 -4.952 -4.171 1.00 86.69 128 SER A C 1
ATOM 991 O O . SER A 1 128 ? -3.706 -5.573 -5.209 1.00 86.69 128 SER A O 1
ATOM 993 N N . LEU A 1 129 ? -5.119 -4.488 -3.828 1.00 88.50 129 LEU A N 1
ATOM 994 C CA . LEU A 1 129 ? -6.323 -4.691 -4.646 1.00 88.50 129 LEU A CA 1
ATOM 995 C C . LEU A 1 129 ? -6.214 -4.029 -6.024 1.00 88.50 129 LEU A C 1
ATOM 997 O O . LEU A 1 129 ? -6.806 -4.523 -6.974 1.00 88.50 129 LEU A O 1
ATOM 1001 N N . VAL A 1 130 ? -5.432 -2.953 -6.148 1.00 89.75 130 VAL A N 1
ATOM 1002 C CA . VAL A 1 130 ? -5.119 -2.332 -7.446 1.00 89.75 130 VAL A CA 1
ATOM 1003 C C . VAL A 1 130 ? -3.850 -2.933 -8.057 1.00 89.75 130 VAL A C 1
ATOM 1005 O O . VAL A 1 130 ? -3.832 -3.304 -9.227 1.00 89.75 130 VAL A O 1
ATOM 1008 N N . ASN A 1 131 ? -2.775 -3.074 -7.276 1.00 90.50 131 ASN A N 1
ATOM 1009 C CA . ASN A 1 131 ? -1.473 -3.480 -7.807 1.00 90.50 131 ASN A CA 1
ATOM 1010 C C . ASN A 1 131 ? -1.443 -4.923 -8.325 1.00 90.50 131 ASN A C 1
ATOM 1012 O O . ASN A 1 131 ? -0.798 -5.184 -9.333 1.00 90.50 131 ASN A O 1
ATOM 1016 N N . VAL A 1 132 ? -2.107 -5.865 -7.646 1.00 91.19 132 VAL A N 1
ATOM 1017 C CA . VAL A 1 132 ? -2.130 -7.279 -8.055 1.00 91.19 132 VAL A CA 1
ATOM 1018 C C . VAL A 1 132 ? -2.773 -7.460 -9.434 1.00 91.19 132 VAL A C 1
ATOM 1020 O O . VAL A 1 132 ? -2.103 -8.025 -10.301 1.00 91.19 132 VAL A O 1
ATOM 1023 N N . PRO A 1 133 ? -4.004 -6.975 -9.698 1.00 91.62 133 PRO A N 1
ATOM 1024 C CA . PRO A 1 133 ? -4.595 -7.119 -11.024 1.00 91.62 133 PRO A CA 1
ATOM 1025 C C . PRO A 1 133 ? -3.846 -6.310 -12.090 1.00 91.62 133 PRO A C 1
ATOM 1027 O O . PRO A 1 133 ? -3.648 -6.826 -13.187 1.00 91.62 133 PRO A O 1
ATOM 1030 N N . VAL A 1 134 ? -3.341 -5.107 -11.777 1.00 91.75 134 VAL A N 1
ATOM 1031 C CA . VAL A 1 134 ? -2.501 -4.344 -12.720 1.00 91.75 134 VAL A CA 1
ATOM 1032 C C . VAL A 1 134 ? -1.249 -5.146 -13.092 1.00 91.75 134 VAL A C 1
ATOM 1034 O O . VAL A 1 134 ? -1.023 -5.394 -14.270 1.00 91.75 134 VAL A O 1
ATOM 1037 N N . LYS A 1 135 ? -0.492 -5.667 -12.118 1.00 93.25 135 LYS A N 1
ATOM 1038 C CA . LYS A 1 135 ? 0.689 -6.517 -12.361 1.00 93.25 135 LYS A CA 1
ATOM 1039 C C . LYS A 1 135 ? 0.345 -7.789 -13.138 1.00 93.25 135 LYS A C 1
ATOM 1041 O O . LYS A 1 135 ? 1.118 -8.235 -13.993 1.00 93.25 135 LYS A O 1
ATOM 1046 N N . ALA A 1 136 ? -0.800 -8.402 -12.846 1.00 91.00 136 ALA A N 1
ATOM 1047 C CA . ALA A 1 136 ? -1.259 -9.585 -13.559 1.00 91.00 136 ALA A CA 1
ATOM 1048 C C . ALA A 1 136 ? -1.506 -9.274 -15.043 1.00 91.00 136 ALA A C 1
ATOM 1050 O O . ALA A 1 136 ? -1.018 -10.019 -15.893 1.00 91.00 136 ALA A O 1
ATOM 1051 N N . MET A 1 137 ? -2.161 -8.152 -15.353 1.00 89.62 137 MET A N 1
ATOM 1052 C CA . MET A 1 137 ? -2.581 -7.807 -16.715 1.00 89.62 137 MET A CA 1
ATOM 1053 C C . MET A 1 137 ? -1.527 -7.059 -17.540 1.00 89.62 137 MET A C 1
ATOM 1055 O O . MET A 1 137 ? -1.495 -7.242 -18.751 1.00 89.62 137 MET A O 1
ATOM 1059 N N . THR A 1 138 ? -0.671 -6.244 -16.918 1.00 88.69 138 THR A N 1
ATOM 1060 C CA . THR A 1 138 ? 0.348 -5.432 -17.612 1.00 88.69 138 THR A CA 1
ATOM 1061 C C . THR A 1 138 ? 1.772 -5.930 -17.383 1.00 88.69 138 THR A C 1
ATOM 1063 O O . THR A 1 138 ? 2.672 -5.575 -18.126 1.00 88.69 138 THR A O 1
ATOM 1066 N N . GLY A 1 139 ? 2.012 -6.743 -16.350 1.00 88.75 139 GLY A N 1
ATOM 1067 C CA . GLY A 1 139 ? 3.362 -7.166 -15.953 1.00 88.75 139 GLY A CA 1
ATOM 1068 C C . GLY A 1 139 ? 4.100 -6.168 -15.068 1.00 88.75 139 GLY A C 1
ATOM 1069 O O . GLY A 1 139 ? 5.098 -6.540 -14.455 1.00 88.75 139 GLY A O 1
ATOM 1070 N N . VAL A 1 140 ? 3.586 -4.943 -14.940 1.00 91.50 140 VAL A N 1
ATOM 1071 C CA . VAL A 1 140 ? 4.236 -3.866 -14.193 1.00 91.50 140 VAL A CA 1
ATOM 1072 C C . VAL A 1 140 ? 3.829 -3.925 -12.731 1.00 91.50 140 VAL A C 1
ATOM 1074 O O . VAL A 1 140 ? 2.666 -3.740 -12.371 1.00 91.50 140 VAL A O 1
ATOM 1077 N N . ASP A 1 141 ? 4.812 -4.153 -11.869 1.00 91.62 141 ASP A N 1
ATOM 1078 C CA . ASP A 1 141 ? 4.611 -4.100 -10.430 1.00 91.62 141 ASP A CA 1
ATOM 1079 C C . ASP A 1 141 ? 4.837 -2.678 -9.899 1.00 91.62 141 ASP A C 1
ATOM 1081 O O . ASP A 1 141 ? 5.940 -2.305 -9.505 1.00 91.62 141 ASP A O 1
ATOM 1085 N N . THR A 1 142 ? 3.773 -1.876 -9.871 1.00 88.31 142 THR A N 1
ATOM 1086 C CA . THR A 1 142 ? 3.833 -0.459 -9.460 1.00 88.31 142 THR A CA 1
ATOM 1087 C C . THR A 1 142 ? 4.163 -0.243 -7.978 1.00 88.31 142 THR A C 1
ATOM 1089 O O . THR A 1 142 ? 4.395 0.884 -7.552 1.00 88.31 142 THR A O 1
ATOM 1092 N N . GLU A 1 143 ? 4.171 -1.306 -7.175 1.00 88.88 143 GLU A N 1
ATOM 1093 C CA . GLU A 1 143 ? 4.529 -1.282 -5.755 1.00 88.88 143 GLU A CA 1
ATOM 1094 C C . GLU A 1 143 ? 5.820 -2.072 -5.486 1.00 88.88 143 GLU A C 1
ATOM 1096 O O . GLU A 1 143 ? 6.024 -2.509 -4.356 1.00 88.88 143 GLU A O 1
ATOM 1101 N N . MET A 1 144 ? 6.657 -2.311 -6.505 1.00 91.56 144 MET A N 1
ATOM 1102 C CA . MET A 1 144 ? 7.901 -3.076 -6.372 1.00 91.56 144 MET A CA 1
ATOM 1103 C C . MET A 1 144 ? 8.869 -2.386 -5.395 1.00 91.56 144 MET A C 1
ATOM 1105 O O . MET A 1 144 ? 9.359 -1.295 -5.709 1.00 91.56 144 MET A O 1
ATOM 1109 N N . PRO A 1 145 ? 9.151 -2.989 -4.224 1.00 93.06 145 PRO A N 1
ATOM 1110 C CA . PRO A 1 145 ? 10.052 -2.403 -3.249 1.00 93.06 145 PRO A CA 1
ATOM 1111 C C . PRO A 1 145 ? 11.512 -2.716 -3.584 1.00 93.06 145 PRO A C 1
ATOM 1113 O O . PRO A 1 145 ? 11.827 -3.779 -4.116 1.00 93.06 145 PRO A O 1
ATOM 1116 N N . TYR A 1 146 ? 12.416 -1.822 -3.202 1.00 93.25 146 TYR A N 1
ATOM 1117 C CA . TYR A 1 146 ? 13.849 -2.087 -3.193 1.00 93.25 146 TYR A CA 1
ATOM 1118 C C . TYR A 1 146 ? 14.497 -1.510 -1.932 1.00 93.25 146 TYR A C 1
ATOM 1120 O O . TYR A 1 146 ? 14.028 -0.521 -1.362 1.00 93.25 146 TYR A O 1
ATOM 1128 N N . ALA A 1 147 ? 15.556 -2.165 -1.471 1.00 92.12 147 ALA A N 1
ATOM 1129 C CA . ALA A 1 147 ? 16.428 -1.645 -0.432 1.00 92.12 147 ALA A CA 1
ATOM 1130 C C . ALA A 1 147 ? 17.512 -0.796 -1.096 1.00 92.12 147 ALA A C 1
ATOM 1132 O O . ALA A 1 147 ? 18.230 -1.307 -1.953 1.00 92.12 147 ALA A O 1
ATOM 1133 N N . LYS A 1 148 ? 17.622 0.471 -0.704 1.00 90.62 148 LYS A N 1
ATOM 1134 C CA . LYS A 1 148 ? 18.699 1.377 -1.095 1.00 90.62 148 LYS A CA 1
ATOM 1135 C C . LYS A 1 148 ? 19.769 1.365 -0.014 1.00 90.62 148 LYS A C 1
ATOM 1137 O O . LYS A 1 148 ? 19.448 1.539 1.164 1.00 90.62 148 LYS A O 1
ATOM 1142 N N . VAL A 1 149 ? 21.020 1.166 -0.407 1.00 88.88 149 VAL A N 1
ATOM 1143 C CA . VAL A 1 149 ? 22.162 1.322 0.496 1.00 88.88 149 VAL A CA 1
ATOM 1144 C C . VAL A 1 149 ? 22.649 2.756 0.366 1.00 88.88 149 VAL A C 1
ATOM 1146 O O . VAL A 1 149 ? 23.114 3.165 -0.693 1.00 88.88 149 VAL A O 1
ATOM 1149 N N . VAL A 1 150 ? 22.505 3.530 1.437 1.00 85.00 150 VAL A N 1
ATOM 1150 C CA . VAL A 1 150 ? 22.973 4.916 1.487 1.00 85.00 150 VAL A CA 1
ATOM 1151 C C . VAL A 1 150 ? 24.285 4.956 2.245 1.00 85.00 150 VAL A C 1
ATOM 1153 O O . VAL A 1 150 ? 24.381 4.467 3.372 1.00 85.00 150 VAL A O 1
ATOM 1156 N N . GLU A 1 151 ? 25.299 5.528 1.607 1.00 82.31 151 GLU A N 1
ATOM 1157 C CA . GLU A 1 151 ? 26.583 5.807 2.233 1.00 82.31 151 GLU A CA 1
ATOM 1158 C C . GLU A 1 151 ? 26.530 7.213 2.834 1.00 82.31 151 GLU A C 1
ATOM 1160 O O . GLU A 1 151 ? 26.253 8.193 2.148 1.00 82.31 151 GLU A O 1
ATOM 1165 N N . GLY A 1 152 ? 26.715 7.285 4.145 1.00 72.75 152 GLY A N 1
ATOM 1166 C CA . GLY A 1 152 ? 26.812 8.513 4.911 1.00 72.75 152 GLY A CA 1
ATOM 1167 C C . GLY A 1 152 ? 28.262 8.954 5.051 1.00 72.75 152 GLY A C 1
ATOM 1168 O O . GLY A 1 152 ? 29.190 8.141 5.087 1.00 72.75 152 GLY A O 1
ATOM 1169 N N . PHE A 1 153 ? 28.435 10.259 5.190 1.00 75.62 153 PHE A N 1
ATOM 1170 C CA . PHE A 1 153 ? 29.716 10.888 5.450 1.00 75.62 153 PHE A CA 1
ATOM 1171 C C . PHE A 1 153 ? 30.255 10.487 6.834 1.00 75.62 153 PHE A C 1
ATOM 1173 O O . PHE A 1 153 ? 29.464 10.290 7.771 1.00 75.62 153 PHE A O 1
ATOM 1180 N N . PRO A 1 154 ? 31.584 10.367 6.982 1.00 73.56 154 PRO A N 1
ATOM 1181 C CA . PRO A 1 154 ? 32.210 10.133 8.276 1.00 73.56 154 PRO A CA 1
ATOM 1182 C C . PRO A 1 154 ? 31.928 11.316 9.209 1.00 73.56 154 PRO A C 1
ATOM 1184 O O . PRO A 1 154 ? 31.867 12.469 8.774 1.00 73.56 154 PRO A O 1
ATOM 1187 N N . LYS A 1 155 ? 31.702 11.031 10.496 1.00 65.81 155 LYS A N 1
ATOM 1188 C CA . LYS A 1 155 ? 31.341 12.066 11.481 1.00 65.81 155 LYS A CA 1
ATOM 1189 C C . LYS A 1 155 ? 32.559 12.732 12.115 1.00 65.81 155 LYS A C 1
ATOM 1191 O O . LYS A 1 155 ? 32.455 13.878 12.544 1.00 65.81 155 LYS A O 1
ATOM 1196 N N . PHE A 1 156 ? 33.687 12.026 12.140 1.00 68.56 156 PHE A N 1
ATOM 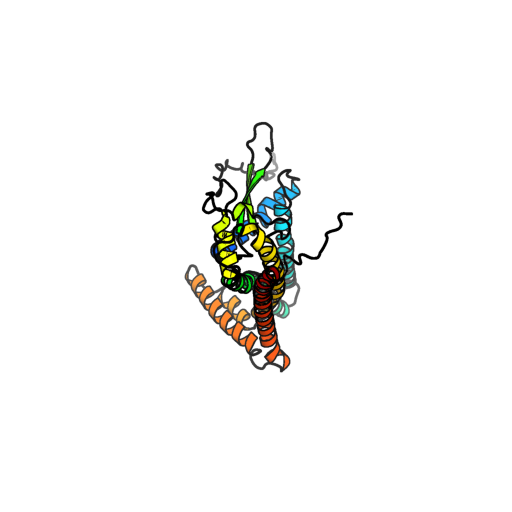1197 C CA . PHE A 1 156 ? 34.962 12.479 12.685 1.00 68.56 156 PHE A CA 1
ATOM 1198 C C . PHE A 1 156 ? 36.116 12.042 11.779 1.00 68.56 156 PHE A C 1
ATOM 1200 O O . PHE A 1 156 ? 35.975 11.126 10.966 1.00 68.56 156 PHE A O 1
ATOM 1207 N N . GLU A 1 157 ? 37.258 12.704 11.922 1.00 54.25 157 GLU A N 1
ATOM 1208 C CA . GLU A 1 157 ? 38.483 12.365 11.201 1.00 54.25 157 GLU A CA 1
ATOM 1209 C C . GLU A 1 157 ? 38.962 10.964 11.626 1.00 54.25 157 GLU A C 1
ATOM 1211 O O . GLU A 1 157 ? 39.107 10.683 12.814 1.00 54.25 157 GLU A O 1
ATOM 1216 N N . GLY A 1 158 ? 39.118 10.051 10.661 1.00 61.03 158 GLY A N 1
ATOM 1217 C CA . GLY A 1 158 ? 39.433 8.635 10.909 1.00 61.03 158 GLY A CA 1
ATOM 1218 C C . GLY A 1 158 ? 38.225 7.699 11.077 1.00 61.03 158 GLY A C 1
ATOM 1219 O O . GLY A 1 158 ? 38.413 6.485 11.177 1.00 61.03 158 GLY A O 1
ATOM 1220 N N . ASP A 1 159 ? 36.992 8.216 11.067 1.00 63.50 159 ASP A N 1
ATOM 1221 C CA . ASP A 1 159 ? 35.778 7.392 11.114 1.00 63.50 159 ASP A CA 1
ATOM 1222 C C . ASP A 1 159 ? 35.495 6.725 9.753 1.00 63.50 159 ASP A C 1
ATOM 1224 O O . ASP A 1 159 ? 35.792 7.273 8.688 1.00 63.50 159 ASP A O 1
ATOM 1228 N N . LYS A 1 160 ? 34.901 5.528 9.769 1.00 64.56 160 LYS A N 1
ATOM 1229 C CA . LYS A 1 160 ? 34.494 4.840 8.534 1.00 64.56 160 LYS A CA 1
ATOM 1230 C C . LYS A 1 160 ? 33.169 5.409 8.040 1.00 64.56 160 LYS A C 1
ATOM 1232 O O . LYS A 1 160 ? 32.305 5.783 8.830 1.00 64.56 160 LYS A O 1
ATOM 1237 N N . ASN A 1 161 ? 32.963 5.391 6.722 1.00 66.50 161 ASN A N 1
ATOM 1238 C CA . ASN A 1 161 ? 31.672 5.750 6.136 1.00 66.50 161 ASN A CA 1
ATOM 1239 C C . ASN A 1 161 ? 30.560 4.919 6.781 1.00 66.50 161 ASN A C 1
ATOM 1241 O O . ASN A 1 161 ? 30.571 3.682 6.745 1.00 66.50 161 ASN A O 1
ATOM 1245 N N . THR A 1 162 ? 29.588 5.608 7.371 1.00 71.00 162 THR A N 1
ATOM 1246 C CA . THR A 1 162 ? 28.408 4.943 7.917 1.00 71.00 162 THR A CA 1
ATOM 1247 C C . THR A 1 162 ? 27.532 4.496 6.758 1.00 71.00 162 THR A C 1
ATOM 1249 O O . THR A 1 162 ? 27.389 5.204 5.770 1.00 71.00 162 THR A O 1
ATOM 1252 N N . LYS A 1 163 ? 26.943 3.307 6.837 1.00 79.56 163 LYS A N 1
ATOM 1253 C CA . LYS A 1 163 ? 25.988 2.843 5.826 1.00 79.56 163 LYS A CA 1
ATOM 1254 C C . LYS A 1 163 ? 24.632 2.649 6.473 1.00 79.56 163 LYS A C 1
ATOM 1256 O O . LYS A 1 163 ? 24.534 2.126 7.584 1.00 79.56 163 LYS A O 1
ATOM 1261 N N . SER A 1 164 ? 23.583 3.057 5.778 1.00 79.38 164 SER A N 1
ATOM 1262 C CA . SER A 1 164 ? 22.201 2.863 6.200 1.00 79.38 164 SER A CA 1
ATOM 1263 C C . SER A 1 164 ? 21.390 2.205 5.088 1.00 79.38 164 SER A C 1
ATOM 1265 O O . SER A 1 164 ? 21.775 2.191 3.919 1.00 79.38 164 SER A O 1
ATOM 1267 N N . ILE A 1 165 ? 20.274 1.593 5.483 1.00 85.75 165 ILE A N 1
ATOM 1268 C CA . ILE A 1 165 ? 19.335 0.965 4.555 1.00 85.75 165 ILE A CA 1
ATOM 1269 C C . ILE A 1 165 ? 18.044 1.770 4.568 1.00 85.75 165 ILE A C 1
ATOM 1271 O O . ILE A 1 165 ? 17.423 1.946 5.627 1.00 85.75 165 ILE A O 1
ATOM 1275 N N . GLU A 1 166 ? 17.636 2.187 3.376 1.00 88.12 166 GLU A N 1
ATOM 1276 C CA . GLU A 1 166 ? 16.365 2.843 3.092 1.00 88.12 166 GLU A CA 1
ATOM 1277 C C . GLU A 1 166 ? 15.501 1.944 2.217 1.00 88.12 166 GLU A C 1
ATOM 1279 O O . GLU A 1 166 ? 16.006 1.123 1.453 1.00 88.12 166 GLU A O 1
ATOM 1284 N N . TYR A 1 167 ? 14.184 2.078 2.331 1.00 90.12 167 TYR A N 1
ATOM 1285 C CA . TYR A 1 167 ? 13.250 1.262 1.567 1.00 90.12 167 TYR A CA 1
ATOM 1286 C C . TYR A 1 167 ? 12.399 2.141 0.663 1.00 90.12 167 TYR A C 1
ATOM 1288 O O . TYR A 1 167 ? 11.559 2.917 1.129 1.00 90.12 167 TYR A O 1
ATOM 1296 N N . HIS A 1 168 ? 12.573 1.944 -0.634 1.00 90.69 168 HIS A N 1
ATOM 1297 C CA . HIS A 1 168 ? 11.969 2.736 -1.696 1.00 90.69 168 HIS A CA 1
ATOM 1298 C C . HIS A 1 168 ? 11.137 1.858 -2.620 1.00 90.69 168 HIS A C 1
ATOM 1300 O O . HIS A 1 168 ? 11.145 0.629 -2.512 1.00 90.69 168 HIS A O 1
ATOM 1306 N N . LYS A 1 169 ? 10.416 2.489 -3.545 1.00 91.50 169 LYS A N 1
ATOM 1307 C CA . LYS A 1 169 ? 9.784 1.783 -4.664 1.00 91.50 169 LYS A CA 1
ATOM 1308 C C . LYS A 1 169 ? 10.544 2.085 -5.943 1.00 91.50 169 LYS A C 1
ATOM 1310 O O . LYS A 1 169 ? 10.947 3.221 -6.161 1.00 91.50 169 LYS A O 1
ATOM 1315 N N . VAL A 1 170 ? 10.676 1.096 -6.823 1.00 91.00 170 VAL A N 1
ATOM 1316 C CA . VAL A 1 170 ? 11.333 1.285 -8.132 1.00 91.00 170 VAL A CA 1
ATOM 1317 C C . VAL A 1 170 ? 10.680 2.428 -8.915 1.00 91.00 170 VAL A C 1
ATOM 1319 O O . VAL A 1 170 ? 11.360 3.225 -9.553 1.00 91.00 170 VAL A O 1
ATOM 1322 N N . PHE A 1 171 ? 9.357 2.527 -8.802 1.00 90.62 171 PHE A N 1
ATOM 1323 C CA . PHE A 1 171 ? 8.514 3.521 -9.461 1.00 90.62 171 PHE A CA 1
ATOM 1324 C C . PHE A 1 171 ? 8.028 4.616 -8.496 1.00 90.62 171 PHE A C 1
ATOM 1326 O O . PHE A 1 171 ? 6.911 5.111 -8.637 1.00 90.62 171 PHE A O 1
ATOM 1333 N N . GLU A 1 172 ? 8.818 4.945 -7.466 1.00 85.19 172 GLU A N 1
ATOM 1334 C CA . GLU A 1 172 ? 8.480 6.007 -6.505 1.00 85.19 172 GLU A CA 1
ATOM 1335 C C . GLU A 1 172 ? 8.423 7.387 -7.174 1.00 85.19 172 GLU A C 1
ATOM 1337 O O . GLU A 1 172 ? 7.498 8.151 -6.910 1.00 85.19 172 GLU A O 1
ATOM 1342 N N . SER A 1 173 ? 9.353 7.663 -8.094 1.00 84.50 173 SER A N 1
ATOM 1343 C CA . SER A 1 173 ? 9.289 8.801 -9.013 1.00 84.50 173 SER A CA 1
ATOM 1344 C C . SER A 1 173 ? 8.861 8.323 -10.397 1.00 84.50 173 SER A C 1
ATOM 1346 O O . SER A 1 173 ? 9.407 7.353 -10.919 1.00 84.50 173 SER A O 1
ATOM 1348 N N . VAL A 1 174 ? 7.887 9.009 -10.999 1.00 82.88 174 VAL A N 1
ATOM 1349 C CA . VAL A 1 174 ? 7.451 8.761 -12.386 1.00 82.88 174 VAL A CA 1
ATOM 1350 C C . VAL A 1 174 ? 8.489 9.277 -13.386 1.00 82.88 174 VAL A C 1
ATOM 1352 O O . VAL A 1 174 ? 8.680 8.695 -14.457 1.00 82.88 174 VAL A O 1
ATOM 1355 N N . GLU A 1 175 ? 9.164 10.367 -13.031 1.00 80.88 175 GLU A N 1
ATOM 1356 C CA . GLU A 1 175 ? 10.163 11.027 -13.870 1.00 80.88 175 GLU A CA 1
ATOM 1357 C C . GLU A 1 175 ? 11.482 10.262 -13.855 1.00 80.88 175 GLU A C 1
ATOM 1359 O O . GLU A 1 175 ? 12.036 9.969 -14.917 1.00 80.88 175 GLU A O 1
ATOM 1364 N N . PHE A 1 176 ? 11.894 9.828 -12.660 1.00 85.81 176 PHE A N 1
ATOM 1365 C CA . PHE A 1 176 ? 13.146 9.116 -12.421 1.00 85.81 176 PHE A CA 1
ATOM 1366 C C . PHE A 1 176 ? 12.933 7.733 -11.776 1.00 85.81 176 PHE A C 1
ATOM 1368 O O . PHE A 1 176 ? 13.371 7.508 -10.643 1.00 85.81 176 PHE A O 1
ATOM 1375 N N . PRO A 1 177 ? 12.269 6.776 -12.456 1.00 89.31 177 PRO A N 1
ATOM 1376 C CA . PRO A 1 177 ? 12.225 5.401 -11.984 1.00 89.31 177 PRO A CA 1
ATOM 1377 C C . PRO A 1 177 ? 13.608 4.754 -11.966 1.00 89.31 177 PRO A C 1
ATOM 1379 O O . PRO A 1 177 ? 14.444 5.010 -12.835 1.00 89.31 177 PRO A O 1
ATOM 1382 N N . ARG A 1 178 ? 13.808 3.818 -11.037 1.00 91.06 178 ARG A N 1
ATOM 1383 C CA . ARG A 1 178 ? 15.020 2.991 -10.939 1.00 91.06 178 ARG A CA 1
ATOM 1384 C C . ARG A 1 178 ? 15.039 1.870 -11.982 1.00 91.06 178 ARG A C 1
ATOM 1386 O O . ARG A 1 178 ? 15.032 0.686 -11.652 1.00 91.06 178 ARG A O 1
ATOM 1393 N N . TYR A 1 179 ? 15.026 2.254 -13.259 1.00 89.19 179 TYR A N 1
ATOM 1394 C CA . TYR A 1 179 ? 15.105 1.330 -14.396 1.00 89.19 179 TYR A CA 1
ATOM 1395 C C . TYR A 1 179 ? 16.387 0.493 -14.386 1.00 89.19 179 TYR A C 1
ATOM 1397 O O . TYR A 1 179 ? 16.379 -0.632 -14.878 1.00 89.19 179 TYR A O 1
ATOM 1405 N N . ASP A 1 180 ? 17.460 1.022 -13.795 1.00 89.25 180 ASP A N 1
ATOM 1406 C CA . ASP A 1 180 ? 18.731 0.332 -13.576 1.00 89.25 180 ASP A CA 1
ATOM 1407 C C . ASP A 1 180 ? 18.558 -0.984 -12.805 1.00 89.25 180 ASP A C 1
ATOM 1409 O O . ASP A 1 180 ? 19.223 -1.967 -13.116 1.00 89.25 180 ASP A O 1
ATOM 1413 N N . LEU A 1 181 ? 17.611 -1.038 -11.863 1.00 90.31 181 LEU A N 1
ATOM 1414 C CA . LEU A 1 181 ? 17.334 -2.239 -11.071 1.00 90.31 181 LEU A CA 1
ATOM 1415 C C . LEU A 1 181 ? 16.537 -3.304 -11.836 1.00 90.31 181 LEU A C 1
ATOM 1417 O O . LEU A 1 181 ? 16.437 -4.434 -11.366 1.00 90.31 181 LEU A O 1
ATOM 1421 N N . LEU A 1 182 ? 15.941 -2.948 -12.977 1.00 91.00 182 LEU A N 1
ATOM 1422 C CA . LEU A 1 182 ? 15.058 -3.823 -13.754 1.00 91.00 182 LEU A CA 1
ATOM 1423 C C . LEU A 1 182 ? 15.776 -4.549 -14.895 1.00 91.00 182 LEU A C 1
ATOM 1425 O O . LEU A 1 182 ? 15.190 -5.450 -15.495 1.00 91.00 182 LEU A O 1
ATOM 1429 N N . TYR A 1 183 ? 17.015 -4.165 -15.202 1.00 89.06 183 TYR A N 1
ATOM 1430 C CA . TYR A 1 183 ? 17.816 -4.842 -16.214 1.00 89.06 183 TYR A CA 1
ATOM 1431 C C . TYR A 1 183 ? 18.358 -6.181 -15.697 1.00 89.06 183 TYR A C 1
ATOM 1433 O O . TYR A 1 183 ? 18.722 -6.324 -14.526 1.00 89.06 183 TYR A O 1
ATOM 1441 N N . GLY A 1 184 ? 18.426 -7.166 -16.593 1.00 84.62 184 GLY A N 1
ATOM 1442 C CA . GLY A 1 184 ? 1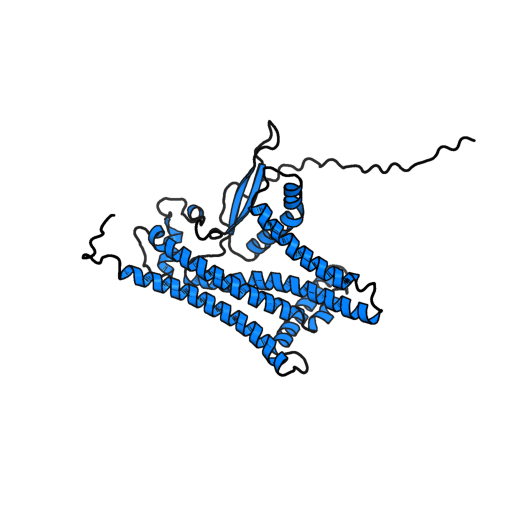9.120 -8.426 -16.348 1.00 84.62 184 GLY A CA 1
ATOM 1443 C C . GLY A 1 184 ? 20.612 -8.225 -16.078 1.00 84.62 184 GLY A C 1
ATOM 1444 O O . GLY A 1 184 ? 21.195 -7.185 -16.382 1.00 84.62 184 GLY A O 1
ATOM 1445 N N . LYS A 1 185 ? 21.240 -9.238 -15.476 1.00 84.12 185 LYS A N 1
ATOM 1446 C CA . LYS A 1 185 ? 22.665 -9.191 -15.106 1.00 84.12 185 LYS A CA 1
ATOM 1447 C C . LYS A 1 185 ? 23.600 -9.448 -16.290 1.00 84.12 185 LYS A C 1
ATOM 1449 O O . LYS A 1 185 ? 24.764 -9.065 -16.227 1.00 84.12 185 LYS A O 1
ATOM 1454 N N . THR A 1 186 ? 23.105 -10.129 -17.316 1.00 82.19 186 THR A N 1
ATOM 1455 C CA . THR A 1 186 ? 23.826 -10.509 -18.535 1.00 82.19 186 THR A CA 1
ATOM 1456 C C . THR A 1 186 ? 23.305 -9.683 -19.712 1.00 82.19 186 THR A C 1
ATOM 1458 O O . THR A 1 186 ? 22.207 -9.128 -19.647 1.00 82.19 186 THR A O 1
ATOM 1461 N N . ASN A 1 187 ? 24.085 -9.584 -20.793 1.00 77.69 187 ASN A N 1
ATOM 1462 C CA . ASN A 1 187 ? 23.641 -8.892 -22.009 1.00 77.69 187 ASN A CA 1
ATOM 1463 C C . ASN A 1 187 ? 22.472 -9.613 -22.693 1.00 77.69 187 ASN A C 1
ATOM 1465 O O . ASN A 1 187 ? 21.586 -8.947 -23.220 1.00 77.69 187 ASN A O 1
ATOM 1469 N N . GLU A 1 188 ? 22.453 -10.944 -22.637 1.00 74.94 188 GLU A N 1
ATOM 1470 C CA . GLU A 1 188 ? 21.404 -11.786 -23.225 1.00 74.94 188 GLU A CA 1
ATOM 1471 C C . GLU A 1 188 ? 20.071 -11.638 -22.478 1.00 74.94 188 GLU A C 1
ATOM 1473 O O . GLU A 1 188 ? 19.029 -11.491 -23.107 1.00 74.94 188 GLU A O 1
ATOM 1478 N N . ASP A 1 189 ? 20.101 -11.544 -21.143 1.00 81.94 189 ASP A N 1
ATOM 1479 C CA . ASP A 1 189 ? 18.889 -11.392 -20.327 1.00 81.94 189 ASP A CA 1
ATOM 1480 C C . ASP A 1 189 ? 18.562 -9.934 -19.989 1.00 81.94 189 ASP A C 1
ATOM 1482 O O . ASP A 1 189 ? 17.695 -9.653 -19.150 1.00 81.94 189 ASP A O 1
ATOM 1486 N N . ARG A 1 190 ? 19.273 -8.975 -20.593 1.00 82.69 190 ARG A N 1
ATOM 1487 C CA . ARG A 1 190 ? 19.227 -7.567 -20.183 1.00 82.69 190 ARG A CA 1
ATOM 1488 C C . ARG A 1 190 ? 17.797 -7.032 -20.160 1.00 82.69 190 ARG A C 1
ATOM 1490 O O . ARG A 1 190 ? 17.428 -6.350 -19.205 1.00 82.69 190 ARG A O 1
ATOM 1497 N N . ASN A 1 191 ? 16.988 -7.378 -21.159 1.00 86.94 191 ASN A N 1
ATOM 1498 C CA . ASN A 1 191 ? 15.652 -6.818 -21.354 1.00 86.94 191 ASN A CA 1
ATOM 1499 C C . ASN A 1 191 ? 14.489 -7.717 -20.905 1.00 86.94 191 ASN A C 1
ATOM 1501 O O . ASN A 1 191 ? 13.338 -7.311 -21.048 1.00 86.94 191 ASN A O 1
ATOM 1505 N N . VAL A 1 192 ? 14.751 -8.851 -20.245 1.00 88.50 192 VAL A N 1
ATOM 1506 C CA . VAL A 1 192 ? 13.728 -9.858 -19.882 1.00 88.50 192 VAL A CA 1
ATOM 1507 C C . VAL A 1 192 ? 12.522 -9.271 -19.137 1.00 88.50 192 VAL A C 1
ATOM 1509 O O . VAL A 1 192 ? 11.378 -9.684 -19.354 1.00 88.50 192 VAL A O 1
ATOM 1512 N N . TYR A 1 193 ? 12.738 -8.287 -18.256 1.00 89.88 193 TYR A N 1
ATOM 1513 C CA . TYR A 1 193 ? 11.636 -7.587 -17.589 1.00 89.88 193 TYR A CA 1
ATOM 1514 C C . TYR A 1 193 ? 10.742 -6.838 -18.590 1.00 89.88 193 TYR A C 1
ATOM 1516 O O . TYR A 1 193 ? 9.516 -6.959 -18.534 1.00 89.88 193 TYR A O 1
ATOM 1524 N N . TYR A 1 194 ? 11.349 -6.074 -19.498 1.00 90.31 194 TYR A N 1
ATOM 1525 C CA . TYR A 1 194 ? 10.644 -5.277 -20.497 1.00 90.31 194 TYR A CA 1
ATOM 1526 C C . TYR A 1 194 ? 9.960 -6.166 -21.537 1.00 90.31 194 TYR A C 1
ATOM 1528 O O . TYR A 1 194 ? 8.808 -5.901 -21.866 1.00 90.31 194 TYR A O 1
ATOM 1536 N N . ASP A 1 195 ? 10.581 -7.276 -21.941 1.00 87.69 195 ASP A N 1
ATOM 1537 C CA . ASP A 1 195 ? 9.983 -8.270 -22.843 1.00 87.69 195 ASP A CA 1
ATOM 1538 C C . ASP A 1 195 ? 8.722 -8.895 -22.234 1.00 87.69 195 ASP A C 1
ATOM 1540 O O . ASP A 1 195 ? 7.679 -9.025 -22.879 1.00 87.69 195 ASP A O 1
ATOM 1544 N N . LYS A 1 196 ? 8.765 -9.216 -20.935 1.00 90.31 196 LYS A N 1
ATOM 1545 C CA . LYS A 1 196 ? 7.604 -9.747 -20.211 1.00 90.31 196 LYS A CA 1
ATOM 1546 C C . LYS A 1 196 ? 6.453 -8.745 -20.140 1.00 90.31 196 LYS A C 1
ATOM 1548 O O . LYS A 1 196 ? 5.287 -9.147 -20.178 1.00 90.31 196 LYS A O 1
ATOM 1553 N N . VAL A 1 197 ? 6.764 -7.460 -19.993 1.00 89.94 197 VAL A N 1
ATOM 1554 C CA . VAL A 1 197 ? 5.761 -6.390 -20.011 1.00 89.94 197 VAL A CA 1
ATOM 1555 C C . VAL A 1 197 ? 5.218 -6.204 -21.431 1.00 89.94 197 VAL A C 1
ATOM 1557 O O . VAL A 1 197 ? 4.002 -6.184 -21.597 1.00 89.94 197 VAL A O 1
ATOM 1560 N N . ALA A 1 198 ? 6.077 -6.167 -22.453 1.00 87.19 198 ALA A N 1
ATOM 1561 C CA . ALA A 1 198 ? 5.686 -6.066 -23.860 1.00 87.19 198 ALA A CA 1
ATOM 1562 C C . ALA A 1 198 ? 4.696 -7.164 -24.267 1.00 87.19 198 ALA A C 1
ATOM 1564 O O . ALA A 1 198 ? 3.595 -6.865 -24.738 1.00 87.19 198 ALA A O 1
ATOM 1565 N N . LYS A 1 199 ? 5.031 -8.423 -23.959 1.00 88.62 199 LYS A N 1
ATOM 1566 C CA . LYS A 1 199 ? 4.173 -9.586 -24.211 1.00 88.62 199 LYS A CA 1
ATOM 1567 C C . LYS A 1 199 ? 2.795 -9.437 -23.565 1.00 88.62 199 LYS A C 1
ATOM 1569 O O . LYS A 1 199 ? 1.775 -9.726 -24.183 1.00 88.62 199 LYS A O 1
ATOM 1574 N N . LYS A 1 200 ? 2.731 -8.944 -22.324 1.00 88.31 200 LYS A N 1
ATOM 1575 C CA . LYS A 1 200 ? 1.459 -8.738 -21.605 1.00 88.31 200 LYS A CA 1
ATOM 1576 C C . LYS A 1 200 ? 0.635 -7.559 -22.120 1.00 88.31 200 LYS A C 1
ATOM 1578 O O . LYS A 1 200 ? -0.590 -7.563 -21.977 1.00 88.31 200 LYS A O 1
ATOM 1583 N N . LEU A 1 201 ? 1.296 -6.554 -22.685 1.00 85.88 201 LEU A N 1
ATOM 1584 C CA . LEU A 1 201 ? 0.647 -5.408 -23.314 1.00 85.88 201 LEU A CA 1
ATOM 1585 C C . LEU A 1 201 ? 0.195 -5.693 -24.751 1.00 85.88 201 LEU A C 1
ATOM 1587 O O . LEU A 1 201 ? -0.585 -4.908 -25.280 1.00 85.88 201 LEU A O 1
ATOM 1591 N N . GLY A 1 202 ? 0.609 -6.824 -25.331 1.00 83.12 202 GLY A N 1
ATOM 1592 C CA . GLY A 1 202 ? 0.247 -7.225 -26.690 1.00 83.12 202 GLY A CA 1
ATOM 1593 C C . GLY A 1 202 ? 1.152 -6.637 -27.772 1.00 83.12 202 GLY A C 1
ATOM 1594 O O . GLY A 1 202 ? 0.743 -6.611 -28.921 1.00 83.12 202 GLY A O 1
ATOM 1595 N N . LEU A 1 203 ? 2.363 -6.188 -27.420 1.00 80.94 203 LEU A N 1
ATOM 1596 C CA . LEU A 1 203 ? 3.347 -5.633 -28.364 1.00 80.94 203 LEU A CA 1
ATOM 1597 C C . LEU A 1 203 ? 4.138 -6.712 -29.135 1.00 80.94 203 LEU A C 1
ATOM 1599 O O . LEU A 1 203 ? 5.018 -6.388 -29.919 1.00 80.94 203 LEU A O 1
ATOM 1603 N N . GLY A 1 204 ? 3.853 -7.997 -28.899 1.00 77.12 204 GLY A N 1
ATOM 1604 C CA . GLY A 1 204 ? 4.551 -9.124 -29.524 1.00 77.12 204 GLY A CA 1
ATOM 1605 C C . GLY A 1 204 ? 5.683 -9.719 -28.680 1.00 77.12 204 GLY A C 1
ATOM 1606 O O . GLY A 1 204 ? 5.898 -9.354 -27.521 1.00 77.12 204 GLY A O 1
ATOM 1607 N N . GLU A 1 205 ? 6.372 -10.696 -29.269 1.00 71.00 205 GLU A N 1
ATOM 1608 C CA . GLU A 1 205 ? 7.527 -11.404 -28.709 1.00 71.00 205 GLU A CA 1
ATOM 1609 C C . GLU A 1 205 ? 8.710 -11.146 -29.661 1.00 71.00 205 GLU A C 1
ATOM 1611 O O . GLU A 1 205 ? 8.549 -11.336 -30.864 1.00 71.00 205 GLU A O 1
ATOM 1616 N N . ASN A 1 206 ? 9.866 -10.702 -29.145 1.00 66.25 206 ASN A N 1
ATOM 1617 C CA . ASN A 1 206 ? 11.084 -10.314 -29.898 1.00 66.25 206 ASN A CA 1
ATOM 1618 C C . ASN A 1 206 ? 11.137 -8.872 -30.446 1.00 66.25 206 ASN A C 1
ATOM 1620 O O . ASN A 1 206 ? 11.522 -8.639 -31.592 1.00 66.25 206 ASN A O 1
ATOM 1624 N N . LEU A 1 207 ? 10.809 -7.881 -29.616 1.00 71.19 207 LEU A N 1
ATOM 1625 C CA . LEU A 1 207 ? 11.067 -6.476 -29.948 1.00 71.19 207 LEU A CA 1
ATOM 1626 C C . LEU A 1 207 ? 12.577 -6.191 -29.956 1.00 71.19 207 LEU A C 1
ATOM 1628 O O . LEU A 1 207 ? 13.271 -6.508 -28.989 1.00 71.19 207 LEU A O 1
ATOM 1632 N N . ALA A 1 208 ? 13.074 -5.524 -31.002 1.00 69.88 208 ALA A N 1
ATOM 1633 C CA . ALA A 1 208 ? 14.495 -5.176 -31.130 1.00 69.88 208 ALA A CA 1
ATOM 1634 C C . ALA A 1 208 ? 14.993 -4.266 -29.988 1.00 69.88 208 ALA A C 1
ATOM 1636 O O . ALA A 1 208 ? 16.159 -4.319 -29.598 1.00 69.88 208 ALA A O 1
ATOM 1637 N N . SER A 1 209 ? 14.101 -3.443 -29.425 1.00 78.62 209 SER A N 1
ATOM 1638 C CA . SER A 1 209 ? 14.376 -2.609 -28.253 1.00 78.62 209 SER A CA 1
ATOM 1639 C C . SER A 1 209 ? 13.147 -2.471 -27.350 1.00 78.62 209 SER A C 1
ATOM 1641 O O . SER A 1 209 ? 12.571 -1.388 -27.220 1.00 78.62 209 SER A O 1
ATOM 1643 N N . SER A 1 210 ? 12.753 -3.572 -26.703 1.00 80.25 210 SER A N 1
ATOM 1644 C CA . SER A 1 210 ? 11.589 -3.609 -25.803 1.00 80.25 210 SER A CA 1
ATOM 1645 C C . SER A 1 210 ? 11.640 -2.567 -24.684 1.00 80.25 210 SER A C 1
ATOM 1647 O O . SER A 1 210 ? 10.608 -2.032 -24.283 1.00 80.25 210 SER A O 1
ATOM 1649 N N . ASP A 1 211 ? 12.825 -2.215 -24.184 1.00 83.75 211 ASP A N 1
ATOM 1650 C CA . ASP A 1 211 ? 12.957 -1.228 -23.118 1.00 83.75 211 ASP A CA 1
ATOM 1651 C C . ASP A 1 211 ? 12.529 0.183 -23.564 1.00 83.75 211 ASP A C 1
ATOM 1653 O O . ASP A 1 211 ? 11.848 0.878 -22.808 1.00 83.75 211 ASP A O 1
ATOM 1657 N N . LYS A 1 212 ? 12.867 0.605 -24.788 1.00 84.25 212 LYS A N 1
ATOM 1658 C CA . LYS A 1 212 ? 12.480 1.916 -25.336 1.00 84.25 212 LYS A CA 1
ATOM 1659 C C . LYS A 1 212 ? 10.974 2.022 -25.548 1.00 84.25 212 LYS A C 1
ATOM 1661 O O . LYS A 1 212 ? 10.379 3.026 -25.165 1.00 84.25 212 LYS A O 1
ATOM 1666 N N . GLU A 1 213 ? 10.361 0.981 -26.095 1.00 83.06 213 GLU A N 1
ATOM 1667 C CA . GLU A 1 213 ? 8.933 0.970 -26.436 1.00 83.06 213 GLU A CA 1
ATOM 1668 C C . GLU A 1 213 ? 8.030 0.872 -25.200 1.00 83.06 213 GLU A C 1
ATOM 1670 O O . GLU A 1 213 ? 6.953 1.477 -25.115 1.00 83.06 213 GLU A O 1
ATOM 1675 N N . VAL A 1 214 ? 8.484 0.121 -24.196 1.00 87.69 214 VAL A N 1
ATOM 1676 C CA . VAL A 1 214 ? 7.683 -0.190 -23.016 1.00 87.69 214 VAL A CA 1
ATOM 1677 C C . VAL A 1 214 ? 7.818 0.874 -21.923 1.00 87.69 214 VAL A C 1
ATOM 1679 O O . VAL A 1 214 ? 6.864 1.092 -21.176 1.00 87.69 214 VAL A O 1
ATOM 1682 N N . LYS A 1 215 ? 8.946 1.587 -21.806 1.00 90.00 215 LYS A N 1
ATOM 1683 C CA . LYS A 1 215 ? 9.152 2.617 -20.762 1.00 90.00 215 LYS A CA 1
ATOM 1684 C C . LYS A 1 215 ? 8.078 3.721 -20.738 1.00 90.00 215 LYS A C 1
ATOM 1686 O O . LYS A 1 215 ? 7.561 3.987 -19.649 1.00 90.00 215 LYS A O 1
ATOM 1691 N N . PRO A 1 216 ? 7.683 4.351 -21.865 1.00 87.44 216 PRO A N 1
ATOM 1692 C CA . PRO A 1 216 ? 6.591 5.330 -21.872 1.00 87.44 216 PRO A CA 1
ATOM 1693 C C . PRO A 1 216 ? 5.265 4.742 -21.365 1.00 87.44 216 PRO A C 1
ATOM 1695 O O . PRO A 1 216 ? 4.550 5.379 -20.594 1.00 87.44 216 PRO A O 1
ATOM 1698 N N . ARG A 1 217 ? 4.974 3.482 -21.709 1.00 87.00 217 ARG A N 1
ATOM 1699 C CA . ARG A 1 217 ? 3.772 2.761 -21.253 1.00 87.00 217 ARG A CA 1
ATOM 1700 C C . ARG A 1 217 ? 3.834 2.418 -19.777 1.00 87.00 217 ARG A C 1
ATOM 1702 O O . ARG A 1 217 ? 2.842 2.571 -19.072 1.00 87.00 217 ARG A O 1
ATOM 1709 N N . ILE A 1 218 ? 5.000 1.997 -19.289 1.00 90.19 218 ILE A N 1
ATOM 1710 C CA . ILE A 1 218 ? 5.253 1.809 -17.861 1.00 90.19 218 ILE A CA 1
ATOM 1711 C C . ILE A 1 218 ? 4.949 3.112 -17.118 1.00 90.19 218 ILE A C 1
ATOM 1713 O O . ILE A 1 218 ? 4.242 3.063 -16.115 1.00 90.19 218 ILE A O 1
ATOM 1717 N N . LYS A 1 219 ? 5.392 4.273 -17.622 1.00 90.19 219 LYS A N 1
ATOM 1718 C CA . LYS A 1 219 ? 5.063 5.578 -17.023 1.00 90.19 219 LYS A CA 1
ATOM 1719 C C . LYS A 1 219 ? 3.552 5.839 -16.982 1.00 90.19 219 LYS A C 1
ATOM 1721 O O . LYS A 1 219 ? 3.050 6.159 -15.906 1.00 90.19 219 LYS A O 1
ATOM 1726 N N . ASP A 1 220 ? 2.818 5.634 -18.081 1.00 88.50 220 ASP A N 1
ATOM 1727 C CA . ASP A 1 220 ? 1.346 5.782 -18.099 1.00 88.50 220 ASP A CA 1
ATOM 1728 C C . ASP A 1 220 ? 0.665 4.848 -17.080 1.00 88.50 220 ASP A C 1
ATOM 1730 O O . ASP A 1 220 ? -0.171 5.280 -16.280 1.00 88.50 220 ASP A O 1
ATOM 1734 N N . ILE A 1 221 ? 1.092 3.580 -17.029 1.00 90.62 221 ILE A N 1
ATOM 1735 C CA . ILE A 1 221 ? 0.603 2.590 -16.060 1.00 90.62 221 ILE A CA 1
ATOM 1736 C C . ILE A 1 221 ? 0.864 3.057 -14.628 1.00 90.62 221 ILE A C 1
ATOM 1738 O O . ILE A 1 221 ? -0.031 2.962 -13.789 1.00 90.62 221 ILE A O 1
ATOM 1742 N N . ILE A 1 222 ? 2.068 3.549 -14.325 1.00 90.94 222 ILE A N 1
ATOM 1743 C CA . ILE A 1 222 ? 2.432 4.011 -12.980 1.00 90.94 222 ILE A CA 1
ATOM 1744 C C . ILE A 1 222 ? 1.560 5.194 -12.578 1.00 90.94 222 ILE A C 1
ATOM 1746 O O . ILE A 1 222 ? 0.999 5.167 -11.486 1.00 90.94 222 ILE A O 1
ATOM 1750 N N . VAL A 1 223 ? 1.411 6.203 -13.441 1.00 89.81 223 VAL A N 1
ATOM 1751 C CA . VAL A 1 223 ? 0.608 7.400 -13.149 1.00 89.81 223 VAL A CA 1
ATOM 1752 C C . VAL A 1 223 ? -0.840 7.010 -12.868 1.00 89.81 223 VAL A C 1
ATOM 1754 O O . VAL A 1 223 ? -1.374 7.330 -11.805 1.00 89.81 223 VAL A O 1
ATOM 1757 N N . ARG A 1 224 ? -1.468 6.248 -13.768 1.00 90.88 224 ARG A N 1
ATOM 1758 C CA . ARG A 1 224 ? -2.875 5.842 -13.625 1.00 90.88 224 ARG A CA 1
ATOM 1759 C C . ARG A 1 224 ? -3.092 4.914 -12.437 1.00 90.88 224 ARG A C 1
ATOM 1761 O O . ARG A 1 224 ? -4.030 5.123 -11.668 1.00 90.88 224 ARG A O 1
ATOM 1768 N N . SER A 1 225 ? -2.198 3.946 -12.237 1.00 91.06 225 SER A N 1
ATOM 1769 C CA . SER A 1 225 ? -2.239 3.036 -11.090 1.00 91.06 225 SER A CA 1
ATOM 1770 C C . SER A 1 225 ? -2.048 3.789 -9.775 1.00 91.06 225 SER A C 1
ATOM 1772 O O . SER A 1 225 ? -2.758 3.519 -8.811 1.00 91.06 225 SER A O 1
ATOM 1774 N N . ASN A 1 226 ? -1.129 4.756 -9.707 1.00 89.50 226 ASN A N 1
ATOM 1775 C CA . ASN A 1 226 ? -0.917 5.578 -8.515 1.00 89.50 226 ASN A CA 1
ATOM 1776 C C . ASN A 1 226 ? -2.144 6.436 -8.199 1.00 89.50 226 ASN A C 1
ATOM 1778 O O . ASN A 1 226 ? -2.560 6.478 -7.042 1.00 89.50 226 ASN A O 1
ATOM 1782 N N . THR A 1 227 ? -2.779 7.033 -9.206 1.00 88.25 227 THR A N 1
ATOM 1783 C CA . THR A 1 227 ? -4.039 7.770 -9.033 1.00 88.25 227 THR A CA 1
ATOM 1784 C C . THR A 1 227 ? -5.161 6.854 -8.545 1.00 88.25 227 THR A C 1
ATOM 1786 O O . THR A 1 227 ? -5.822 7.159 -7.550 1.00 88.25 227 THR A O 1
ATOM 1789 N N . ALA A 1 228 ? -5.331 5.689 -9.176 1.00 88.56 228 ALA A N 1
ATOM 1790 C CA . ALA A 1 228 ? -6.311 4.686 -8.772 1.00 88.56 228 ALA A CA 1
ATOM 1791 C C . ALA A 1 228 ? -6.079 4.207 -7.332 1.00 88.56 228 ALA A C 1
ATOM 1793 O O . ALA A 1 228 ? -7.015 4.178 -6.536 1.00 88.56 228 ALA A O 1
ATOM 1794 N N . LYS A 1 229 ? -4.829 3.886 -6.971 1.00 89.12 229 LYS A N 1
ATOM 1795 C CA . LYS A 1 229 ? -4.429 3.509 -5.608 1.00 89.12 229 LYS A CA 1
ATOM 1796 C C . LYS A 1 229 ? -4.720 4.626 -4.619 1.00 89.12 229 LYS A C 1
ATOM 1798 O O . LYS A 1 229 ? -5.251 4.335 -3.557 1.00 89.12 229 LYS A O 1
ATOM 1803 N N . SER A 1 230 ? -4.417 5.881 -4.941 1.00 84.31 230 SER A N 1
ATOM 1804 C CA . SER A 1 230 ? -4.710 7.010 -4.056 1.00 84.31 230 SER A CA 1
ATOM 1805 C C . SER A 1 230 ? -6.206 7.103 -3.768 1.00 84.31 230 SER A C 1
ATOM 1807 O O . SER A 1 230 ? -6.592 6.994 -2.605 1.00 84.31 230 SER A O 1
ATOM 1809 N N . ILE A 1 231 ? -7.049 7.183 -4.802 1.00 81.06 231 ILE A N 1
ATOM 1810 C CA . ILE A 1 231 ? -8.511 7.297 -4.653 1.00 81.06 231 ILE A CA 1
ATOM 1811 C C . ILE A 1 231 ? -9.093 6.072 -3.931 1.00 81.06 231 ILE A C 1
ATOM 1813 O O . ILE A 1 231 ? -9.767 6.210 -2.909 1.00 81.06 231 ILE A O 1
ATOM 1817 N N . SER A 1 232 ? -8.778 4.868 -4.416 1.00 83.00 232 SER A N 1
ATOM 1818 C CA . SER A 1 232 ? -9.232 3.603 -3.827 1.00 83.00 232 SER A CA 1
ATOM 1819 C C . SER A 1 232 ? -8.803 3.487 -2.362 1.00 83.00 232 SER A C 1
ATOM 1821 O O . SER A 1 232 ? -9.616 3.151 -1.503 1.00 83.00 232 SER A O 1
ATOM 1823 N N . SER A 1 233 ? -7.555 3.839 -2.039 1.00 79.44 233 SER A N 1
ATOM 1824 C CA . SER A 1 233 ? -7.033 3.666 -0.686 1.00 79.44 233 SER A CA 1
ATOM 1825 C C . SER A 1 233 ? -7.702 4.549 0.348 1.00 79.44 233 SER A C 1
ATOM 1827 O O . SER A 1 233 ? -7.928 4.075 1.456 1.00 79.44 233 SER A O 1
ATOM 1829 N N . TYR A 1 234 ? -8.089 5.779 0.006 1.00 77.12 234 TYR A N 1
ATOM 1830 C CA . TYR A 1 234 ? -8.851 6.626 0.922 1.00 77.12 234 TYR A CA 1
ATOM 1831 C C . TYR A 1 234 ? -10.292 6.135 1.106 1.00 77.12 234 TYR A C 1
ATOM 1833 O O . TYR A 1 234 ? -10.797 6.183 2.226 1.00 77.12 234 TYR A O 1
ATOM 1841 N N . LEU A 1 235 ? -10.931 5.591 0.064 1.00 77.75 235 LEU A N 1
ATOM 1842 C CA . LEU A 1 235 ? -12.270 4.995 0.174 1.00 77.75 235 LEU A CA 1
ATOM 1843 C C . LEU A 1 235 ? -12.257 3.714 1.022 1.00 77.75 235 LEU A C 1
ATOM 1845 O O . LEU A 1 235 ? -13.108 3.522 1.893 1.00 77.75 235 LEU A O 1
ATOM 1849 N N . TRP A 1 236 ? -11.246 2.863 0.847 1.00 82.56 236 TRP A N 1
ATOM 1850 C CA . TRP A 1 236 ? -11.034 1.703 1.713 1.00 82.56 236 TRP A CA 1
ATOM 1851 C C . TRP A 1 236 ? -10.657 2.103 3.137 1.00 82.56 236 TRP A C 1
ATOM 1853 O O . TRP A 1 236 ? -11.125 1.479 4.085 1.00 82.56 236 TRP A O 1
ATOM 1863 N N . ALA A 1 237 ? -9.884 3.173 3.320 1.00 76.06 237 ALA A N 1
ATOM 1864 C CA . ALA A 1 237 ? -9.578 3.693 4.645 1.00 76.06 237 ALA A CA 1
ATOM 1865 C C . ALA A 1 237 ? -10.840 4.214 5.354 1.00 76.06 237 ALA A C 1
ATOM 1867 O O . ALA A 1 237 ? -11.065 3.884 6.517 1.00 76.06 237 ALA A O 1
ATOM 1868 N N . ALA A 1 238 ? -11.716 4.930 4.638 1.00 69.56 238 ALA A N 1
ATOM 1869 C CA . ALA A 1 238 ? -13.039 5.312 5.129 1.00 69.56 238 ALA A CA 1
ATOM 1870 C C . ALA A 1 238 ? -13.901 4.081 5.460 1.00 69.56 238 ALA A C 1
ATOM 1872 O O . ALA A 1 238 ? -14.616 4.084 6.461 1.00 69.56 238 ALA A O 1
ATOM 1873 N N . THR A 1 239 ? -13.780 2.996 4.684 1.00 77.50 239 THR A N 1
ATOM 1874 C CA . THR A 1 239 ? -14.463 1.718 4.965 1.00 77.50 239 THR A CA 1
ATOM 1875 C C . THR A 1 239 ? -13.951 1.101 6.259 1.00 77.50 239 THR A C 1
ATOM 1877 O O . THR A 1 239 ? -14.745 0.652 7.081 1.00 77.50 239 THR A O 1
ATOM 1880 N N . GLY A 1 240 ? -12.634 1.133 6.480 1.00 75.31 240 GLY A N 1
ATOM 1881 C CA . GLY A 1 240 ? -12.000 0.688 7.718 1.00 75.31 240 GLY A CA 1
ATOM 1882 C C . GLY A 1 240 ? -12.475 1.481 8.937 1.00 75.31 240 GLY A C 1
ATOM 1883 O O . GLY A 1 240 ? -12.829 0.887 9.953 1.00 75.31 240 GLY A O 1
ATOM 1884 N N . VAL A 1 241 ? -12.573 2.809 8.828 1.00 73.81 241 VAL A N 1
ATOM 1885 C CA . VAL A 1 241 ? -13.149 3.652 9.892 1.00 73.81 241 VAL A CA 1
ATOM 1886 C C . VAL A 1 241 ? -14.623 3.304 10.122 1.00 73.81 241 VAL A C 1
ATOM 1888 O O . VAL A 1 241 ? -15.034 3.094 11.263 1.00 73.81 241 VAL A O 1
ATOM 1891 N N . GLY A 1 242 ? -15.406 3.170 9.048 1.00 71.94 242 GLY A N 1
ATOM 1892 C CA . GLY A 1 242 ? -16.814 2.770 9.100 1.00 71.94 242 GLY A CA 1
ATOM 1893 C C . GLY A 1 242 ? -17.027 1.408 9.767 1.00 71.94 242 GLY A C 1
ATOM 1894 O O . GLY A 1 242 ? -17.999 1.226 10.497 1.00 71.94 242 GLY A O 1
ATOM 1895 N N . LEU A 1 243 ? -16.101 0.469 9.575 1.00 80.31 243 LEU A N 1
ATOM 1896 C CA . LEU A 1 243 ? -16.096 -0.833 10.235 1.00 80.31 243 LEU A CA 1
ATOM 1897 C C . LEU A 1 243 ? -15.773 -0.719 11.732 1.00 80.31 243 LEU A C 1
ATOM 1899 O O . LEU A 1 243 ? -16.390 -1.408 12.542 1.00 80.31 243 LEU A O 1
ATOM 1903 N N . ALA A 1 244 ? -14.833 0.148 12.110 1.00 77.69 244 ALA A N 1
ATOM 1904 C CA . ALA A 1 244 ? -14.389 0.317 13.494 1.00 77.69 244 ALA A CA 1
ATOM 1905 C C . ALA A 1 244 ? -15.432 0.979 14.405 1.00 77.69 244 ALA A C 1
ATOM 1907 O O . ALA A 1 244 ? -15.458 0.719 15.609 1.00 77.69 244 ALA A O 1
ATOM 1908 N N . VAL A 1 245 ? -16.310 1.822 13.850 1.00 77.50 245 VAL A N 1
ATOM 1909 C CA . VAL A 1 245 ? -17.361 2.506 14.627 1.00 77.50 245 VAL A CA 1
ATOM 1910 C C . VAL A 1 245 ? -18.572 1.615 14.929 1.00 77.50 245 VAL A C 1
ATOM 1912 O O . VAL A 1 245 ? -19.444 2.007 15.709 1.00 77.50 245 VAL A O 1
ATOM 1915 N N . GLN A 1 246 ? -18.629 0.409 14.356 1.00 81.56 246 GLN A N 1
ATOM 1916 C CA . GLN A 1 246 ? -19.745 -0.515 14.552 1.00 81.56 246 GLN A CA 1
ATOM 1917 C C . GLN A 1 246 ? -19.844 -1.003 16.005 1.00 81.56 246 GLN A C 1
ATOM 1919 O O . GLN A 1 246 ? -18.843 -1.197 16.699 1.00 81.56 246 GLN A O 1
ATOM 1924 N N . LYS A 1 247 ? -21.079 -1.243 16.461 1.00 81.44 247 LYS A N 1
ATOM 1925 C CA . LYS A 1 247 ? -21.400 -1.677 17.835 1.00 81.44 247 LYS A CA 1
ATOM 1926 C C . LYS A 1 247 ? -20.677 -2.957 18.299 1.00 81.44 247 LYS A C 1
ATOM 1928 O O . LYS A 1 247 ? -20.298 -3.004 19.467 1.00 81.44 247 LYS A O 1
ATOM 1933 N N . PRO A 1 248 ? -20.419 -3.981 17.457 1.00 83.38 248 PRO A N 1
ATOM 1934 C CA . PRO A 1 248 ? -19.755 -5.211 17.901 1.00 83.38 248 PRO A CA 1
ATOM 1935 C C . PRO A 1 248 ? -18.375 -4.991 18.541 1.00 83.38 248 PRO A C 1
ATOM 1937 O O . PRO A 1 248 ? -17.971 -5.757 19.414 1.00 83.38 248 PRO A O 1
ATOM 1940 N N . TRP A 1 249 ? -17.673 -3.910 18.195 1.00 79.12 249 TRP A N 1
ATOM 1941 C CA . TRP A 1 249 ? -16.375 -3.591 18.793 1.00 79.12 249 TRP A CA 1
ATOM 1942 C C . TRP A 1 249 ? -16.440 -3.198 20.271 1.00 79.12 249 TRP A C 1
ATOM 1944 O O . TRP A 1 249 ? -15.447 -3.376 20.975 1.00 79.12 249 TRP A O 1
ATOM 1954 N N . ASP A 1 250 ? -17.597 -2.769 20.784 1.00 74.94 250 ASP A N 1
ATOM 1955 C CA . ASP A 1 250 ? -17.769 -2.502 22.219 1.00 74.94 250 ASP A CA 1
ATOM 1956 C C . ASP A 1 250 ? -17.506 -3.765 23.057 1.00 74.94 250 ASP A C 1
ATOM 1958 O O . ASP A 1 250 ? -16.849 -3.716 24.099 1.00 74.94 250 ASP A O 1
ATOM 1962 N N . ASN A 1 251 ? -17.920 -4.929 22.547 1.00 69.75 251 ASN A N 1
ATOM 1963 C CA . ASN A 1 251 ? -17.747 -6.222 23.212 1.00 69.75 251 ASN A CA 1
ATOM 1964 C C . ASN A 1 251 ? -16.323 -6.784 23.067 1.00 69.75 251 ASN A C 1
ATOM 1966 O O . ASN A 1 251 ? -15.854 -7.543 23.926 1.00 69.75 251 ASN A O 1
ATOM 1970 N N . PHE A 1 252 ? -15.604 -6.404 22.007 1.00 70.12 252 PHE A N 1
ATOM 1971 C CA . PHE A 1 252 ? -14.209 -6.797 21.800 1.00 70.12 252 PHE A CA 1
ATOM 1972 C C . PHE A 1 252 ? -13.316 -6.274 22.930 1.00 70.12 252 PHE A C 1
ATOM 1974 O O . PHE A 1 252 ? -12.588 -7.045 23.549 1.00 70.12 252 PHE A O 1
ATOM 1981 N N . PHE A 1 253 ? -13.426 -4.992 23.280 1.00 65.25 253 PHE A N 1
ATOM 1982 C CA . PHE A 1 253 ? -12.579 -4.396 24.318 1.00 65.25 253 PHE A CA 1
ATOM 1983 C C . PHE A 1 253 ? -12.863 -4.918 25.732 1.00 65.25 253 PHE A C 1
ATOM 1985 O O . PHE A 1 253 ? -11.973 -4.883 26.579 1.00 65.25 253 PHE A O 1
ATOM 1992 N N . VAL A 1 254 ? -14.076 -5.415 25.991 1.00 65.62 254 VAL A N 1
ATOM 1993 C CA . VAL A 1 254 ? -14.461 -6.031 27.275 1.00 65.62 254 VAL A CA 1
ATOM 1994 C C . VAL A 1 254 ? -13.951 -7.471 27.394 1.00 65.62 254 VAL A C 1
ATOM 1996 O O . VAL A 1 254 ? -13.640 -7.940 28.486 1.00 65.62 254 VAL A O 1
ATOM 1999 N N . SER A 1 255 ? -13.857 -8.191 26.276 1.00 60.59 255 SER A N 1
ATOM 2000 C CA . SER A 1 255 ? -13.370 -9.578 26.240 1.00 60.59 255 SER A CA 1
ATOM 2001 C C . SER A 1 255 ? -11.848 -9.671 26.099 1.00 60.59 255 SER A C 1
ATOM 2003 O O . SER A 1 255 ? -11.240 -10.555 26.696 1.00 60.59 255 SER A O 1
ATOM 2005 N N . ALA A 1 256 ? -11.218 -8.727 25.394 1.00 57.34 256 ALA A N 1
ATOM 2006 C CA . ALA A 1 256 ? -9.767 -8.629 25.213 1.00 57.34 256 ALA A CA 1
ATOM 2007 C C . ALA A 1 256 ? -8.986 -8.445 26.533 1.00 57.34 256 ALA A C 1
ATOM 2009 O O . ALA A 1 256 ? -7.790 -8.740 26.607 1.00 57.34 256 ALA A O 1
ATOM 2010 N N . THR A 1 257 ? -9.648 -7.976 27.595 1.00 57.97 257 THR A N 1
ATOM 2011 C CA . THR A 1 257 ? -9.054 -7.800 28.927 1.00 57.97 257 THR A CA 1
ATOM 2012 C C . THR A 1 257 ? -9.168 -9.038 29.823 1.00 57.97 257 THR A C 1
ATOM 2014 O O . THR A 1 257 ? -8.508 -9.073 30.860 1.00 57.97 257 THR A O 1
ATOM 2017 N N . LYS A 1 258 ? -9.928 -10.074 29.434 1.00 57.78 258 LYS A N 1
ATOM 2018 C CA . LYS A 1 258 ? -10.155 -11.282 30.248 1.00 57.78 258 LYS A CA 1
ATOM 2019 C C . LYS A 1 258 ? -9.137 -12.396 29.940 1.00 57.78 258 LYS A C 1
ATOM 2021 O O . LYS A 1 258 ? -8.936 -12.761 28.785 1.00 57.78 258 LYS A O 1
ATOM 2026 N N . GLY A 1 259 ? -8.539 -12.977 30.986 1.00 61.38 259 GLY A N 1
ATOM 2027 C CA . GLY A 1 259 ? -7.621 -14.131 30.917 1.00 61.38 259 GLY A CA 1
ATOM 2028 C C . GLY A 1 259 ? -6.145 -13.808 31.206 1.00 61.38 259 GLY A C 1
ATOM 2029 O O . GLY A 1 259 ? -5.756 -12.642 31.274 1.00 61.38 259 GLY A O 1
ATOM 2030 N N . LYS A 1 260 ? -5.310 -14.847 31.370 1.00 66.06 260 LYS A N 1
ATOM 2031 C CA . LYS A 1 260 ? -3.845 -14.757 31.556 1.00 66.06 260 LYS A CA 1
ATOM 2032 C C . LYS A 1 260 ? -3.107 -15.521 30.440 1.00 66.06 260 LYS A C 1
ATOM 2034 O O . LYS A 1 260 ? -3.623 -16.509 29.922 1.00 66.06 260 LYS A O 1
ATOM 2039 N N . GLY A 1 261 ? -1.908 -15.062 30.072 1.00 70.44 261 GLY A N 1
ATOM 2040 C CA . GLY A 1 261 ? -0.990 -15.772 29.165 1.00 70.44 261 GLY A CA 1
ATOM 2041 C C . GLY A 1 261 ? -1.537 -16.066 27.757 1.00 70.44 261 GLY A C 1
ATOM 2042 O O . GLY A 1 261 ? -2.267 -15.264 27.176 1.00 70.44 261 GLY A O 1
ATOM 2043 N N . VAL A 1 262 ? -1.186 -17.234 27.208 1.00 71.88 262 VAL A N 1
ATOM 2044 C CA . VAL A 1 262 ? -1.528 -17.680 25.838 1.00 71.88 262 VAL A CA 1
ATOM 2045 C C . VAL A 1 262 ? -3.043 -17.749 25.600 1.00 71.88 262 VAL A C 1
ATOM 2047 O O . VAL A 1 262 ? -3.530 -17.421 24.518 1.00 71.88 262 VAL A O 1
ATOM 2050 N N . GLN A 1 263 ? -3.822 -18.081 26.630 1.00 71.44 263 GLN A N 1
ATOM 2051 C CA . GLN A 1 263 ? -5.279 -18.174 26.537 1.00 71.44 263 GLN A CA 1
ATOM 2052 C C . GLN A 1 263 ? -5.941 -16.804 26.336 1.00 71.44 263 GLN A C 1
ATOM 2054 O O . GLN A 1 263 ? -6.957 -16.698 25.650 1.00 71.44 263 GLN A O 1
ATOM 2059 N N . LYS A 1 264 ? -5.320 -15.730 26.845 1.00 70.62 264 LYS A N 1
ATOM 2060 C CA . LYS A 1 264 ? -5.726 -14.347 26.556 1.00 70.62 264 LYS A CA 1
ATOM 2061 C C . LYS A 1 264 ? -5.542 -14.013 25.074 1.00 70.62 264 LYS A C 1
ATOM 2063 O O . LYS A 1 264 ? -6.419 -13.393 24.483 1.00 70.62 264 LYS A O 1
ATOM 2068 N N . VAL A 1 265 ? -4.443 -14.463 24.465 1.00 69.19 265 VAL A N 1
ATOM 2069 C CA . VAL A 1 265 ? -4.152 -14.242 23.037 1.00 69.19 265 VAL A CA 1
ATOM 2070 C C . VAL A 1 265 ? -5.155 -14.991 22.158 1.00 69.19 265 VAL A C 1
ATOM 2072 O O . VAL A 1 265 ? -5.750 -14.392 21.264 1.00 69.19 265 VAL A O 1
ATOM 2075 N N . ALA A 1 266 ? -5.417 -16.266 22.454 1.00 72.75 266 ALA A N 1
ATOM 2076 C CA . ALA A 1 266 ? -6.398 -17.065 21.718 1.00 72.75 266 ALA A CA 1
ATOM 2077 C C . ALA A 1 266 ? -7.825 -16.490 21.830 1.00 72.75 266 ALA A C 1
ATOM 2079 O O . ALA A 1 266 ? -8.530 -16.355 20.827 1.00 72.75 266 ALA A O 1
ATOM 2080 N N . ASN A 1 267 ? -8.239 -16.085 23.036 1.00 71.44 267 ASN A N 1
ATOM 2081 C CA . ASN A 1 267 ? -9.543 -15.458 23.262 1.00 71.44 267 ASN A CA 1
ATOM 2082 C C . ASN A 1 267 ? -9.657 -14.092 22.575 1.00 71.44 267 ASN A C 1
ATOM 2084 O O . ASN A 1 267 ? -10.710 -13.773 22.024 1.00 71.44 267 ASN A O 1
ATOM 2088 N N . MET A 1 268 ? -8.577 -13.307 22.554 1.00 67.56 268 MET A N 1
ATOM 2089 C CA . MET A 1 268 ? -8.523 -12.030 21.845 1.00 67.56 268 MET A CA 1
ATOM 2090 C C . MET A 1 268 ? -8.640 -12.227 20.333 1.00 67.56 268 MET A C 1
ATOM 2092 O O . MET A 1 268 ? -9.440 -11.538 19.709 1.00 67.56 268 MET A O 1
ATOM 2096 N N . ALA A 1 269 ? -7.926 -13.192 19.748 1.00 71.75 269 ALA A N 1
ATOM 2097 C CA . ALA A 1 269 ? -8.009 -13.493 18.319 1.00 71.75 269 ALA A CA 1
ATOM 2098 C C . ALA A 1 269 ? -9.415 -13.965 17.908 1.00 71.75 269 ALA A C 1
ATOM 2100 O O . ALA A 1 269 ? -9.992 -13.453 16.947 1.00 71.75 269 ALA A O 1
ATOM 2101 N N . ARG A 1 270 ? -10.015 -14.886 18.677 1.00 77.50 270 ARG A N 1
ATOM 2102 C CA . ARG A 1 270 ? -11.384 -15.366 18.427 1.00 77.50 270 ARG A CA 1
ATOM 2103 C C . ARG A 1 270 ? -12.418 -14.250 18.600 1.00 77.50 270 ARG A C 1
ATOM 2105 O O . ARG A 1 270 ? -13.319 -14.114 17.775 1.00 77.50 270 ARG A O 1
ATOM 2112 N N . SER A 1 271 ? -12.281 -13.429 19.642 1.00 77.44 271 SER A N 1
ATOM 2113 C CA . SER A 1 271 ? -13.151 -12.270 19.862 1.00 77.44 271 SER A CA 1
ATOM 2114 C C . SER A 1 271 ? -13.003 -11.236 18.746 1.00 77.44 271 SER A C 1
ATOM 2116 O O . SER A 1 271 ? -14.006 -10.719 18.258 1.00 77.44 271 SER A O 1
ATOM 2118 N N . PHE A 1 272 ? -11.779 -10.975 18.286 1.00 79.25 272 PHE A N 1
ATOM 2119 C CA . PHE A 1 272 ? -11.526 -10.083 17.160 1.00 79.25 272 PHE A CA 1
ATOM 2120 C C . PHE A 1 272 ? -12.234 -10.580 15.899 1.00 79.25 272 PHE A C 1
ATOM 2122 O O . PHE A 1 272 ? -13.004 -9.828 15.312 1.00 79.25 272 PHE A O 1
ATOM 2129 N N . GLY A 1 273 ? -12.051 -11.851 15.523 1.00 79.19 273 GLY A N 1
ATOM 2130 C CA . GLY A 1 273 ? -12.694 -12.436 14.342 1.00 79.19 273 GLY A CA 1
ATOM 2131 C C . GLY A 1 273 ? -14.223 -12.387 14.413 1.00 79.19 273 GLY A C 1
ATOM 2132 O O . GLY A 1 273 ? -14.876 -11.916 13.483 1.00 79.19 273 GLY A O 1
ATOM 2133 N N . ASN A 1 274 ? -14.805 -12.783 15.548 1.00 84.56 274 ASN A N 1
ATOM 2134 C CA . ASN A 1 274 ? -16.257 -12.758 15.738 1.00 84.56 274 ASN A CA 1
ATOM 2135 C C . ASN A 1 274 ? -16.832 -11.336 15.675 1.00 84.56 274 ASN A C 1
ATOM 2137 O O . ASN A 1 274 ? -17.880 -11.121 15.063 1.00 84.56 274 ASN A O 1
ATOM 2141 N N . ASN A 1 275 ? -16.163 -10.362 16.298 1.00 85.00 275 ASN A N 1
ATOM 2142 C CA . ASN A 1 275 ? -16.606 -8.970 16.265 1.00 85.00 275 ASN A CA 1
ATOM 2143 C C . ASN A 1 275 ? -16.363 -8.329 14.899 1.00 85.00 275 ASN A C 1
ATOM 2145 O O . ASN A 1 275 ? -17.203 -7.553 14.464 1.00 85.00 275 ASN A O 1
ATOM 2149 N N . PHE A 1 276 ? -15.305 -8.710 14.183 1.00 85.75 276 PHE A N 1
ATOM 2150 C CA . PHE A 1 276 ? -15.054 -8.278 12.812 1.00 85.75 276 PHE A CA 1
ATOM 2151 C C . PHE A 1 276 ? -16.164 -8.734 11.863 1.00 85.75 276 PHE A C 1
ATOM 2153 O O . PHE A 1 276 ? -16.725 -7.912 11.145 1.00 85.75 276 PHE A O 1
ATOM 2160 N N . VAL A 1 277 ? -16.537 -10.018 11.896 1.00 87.69 277 VAL A N 1
ATOM 2161 C CA . VAL A 1 277 ? -17.615 -10.558 11.048 1.00 87.69 277 VAL A CA 1
ATOM 2162 C C . VAL A 1 277 ? -18.948 -9.879 11.363 1.00 87.69 277 VAL A C 1
ATOM 2164 O O . VAL A 1 277 ? -19.668 -9.469 10.453 1.00 87.69 277 VAL A O 1
ATOM 2167 N N . LYS A 1 278 ? -19.267 -9.706 12.651 1.00 88.06 278 LYS A N 1
ATOM 2168 C CA . LYS A 1 278 ? -20.481 -8.996 13.073 1.00 88.06 278 LYS A CA 1
ATOM 2169 C C . LYS A 1 278 ? -20.449 -7.525 12.663 1.00 88.06 278 LYS A C 1
ATOM 2171 O O . LYS A 1 278 ? -21.441 -7.039 12.145 1.00 88.06 278 LYS A O 1
ATOM 2176 N N . ALA A 1 279 ? -19.321 -6.837 12.825 1.00 84.75 279 ALA A N 1
ATOM 2177 C CA . ALA A 1 279 ? -19.161 -5.444 12.417 1.00 84.75 279 ALA A CA 1
ATOM 2178 C C . ALA A 1 279 ? -19.281 -5.283 10.898 1.00 84.75 279 ALA A C 1
ATOM 2180 O O . ALA A 1 279 ? -19.916 -4.344 10.437 1.00 84.75 279 ALA A O 1
ATOM 2181 N N . ALA A 1 280 ? -18.732 -6.209 10.111 1.00 86.81 280 ALA A N 1
ATOM 2182 C CA . ALA A 1 280 ? -18.877 -6.201 8.659 1.00 86.81 280 ALA A CA 1
ATOM 2183 C C . ALA A 1 280 ? -20.340 -6.416 8.246 1.00 86.81 280 ALA A C 1
ATOM 2185 O O . ALA A 1 280 ? -20.850 -5.714 7.373 1.00 86.81 280 ALA A O 1
ATOM 2186 N N . LYS A 1 281 ? -21.041 -7.339 8.918 1.00 88.31 281 LYS A N 1
ATOM 2187 C CA . LYS A 1 281 ? -22.477 -7.560 8.716 1.00 88.31 281 LYS A CA 1
ATOM 2188 C C . LYS A 1 281 ? -23.298 -6.331 9.108 1.00 88.31 281 LYS A C 1
ATOM 2190 O O . LYS A 1 281 ? -24.183 -5.940 8.349 1.00 88.31 281 LYS A O 1
ATOM 2195 N N . ASP A 1 282 ? -22.999 -5.705 10.241 1.00 85.44 282 ASP A N 1
ATOM 2196 C CA . ASP A 1 282 ? -23.681 -4.498 10.714 1.00 85.44 282 ASP A CA 1
ATOM 2197 C C . ASP A 1 282 ? -23.423 -3.315 9.779 1.00 85.44 282 ASP A C 1
ATOM 2199 O O . ASP A 1 282 ? -24.363 -2.620 9.412 1.00 85.44 282 ASP A O 1
ATOM 2203 N N . LEU A 1 283 ? -22.193 -3.145 9.289 1.00 83.12 283 LEU A N 1
ATOM 2204 C CA . LEU A 1 283 ? -21.867 -2.146 8.273 1.00 83.12 283 LEU A CA 1
ATOM 2205 C C . LEU A 1 283 ? -22.669 -2.390 6.984 1.00 83.12 283 LEU A C 1
ATOM 2207 O O . LEU A 1 283 ? -23.227 -1.456 6.419 1.00 83.12 283 LEU A O 1
ATOM 2211 N N . TRP A 1 284 ? -22.778 -3.640 6.530 1.00 84.25 284 TRP A N 1
ATOM 2212 C CA . TRP A 1 284 ? -23.517 -3.983 5.310 1.00 84.25 284 TRP A CA 1
ATOM 2213 C C . TRP A 1 284 ? -25.041 -3.842 5.440 1.00 84.25 284 TRP A C 1
ATOM 2215 O O . TRP A 1 284 ? -25.726 -3.510 4.473 1.00 84.25 284 TRP A O 1
ATOM 2225 N N . THR A 1 285 ? -25.593 -4.141 6.615 1.00 83.75 285 THR A N 1
ATOM 2226 C CA . THR A 1 285 ? -27.048 -4.176 6.854 1.00 83.75 285 THR A CA 1
ATOM 2227 C C . THR A 1 285 ? -27.595 -2.901 7.499 1.00 83.75 285 THR A C 1
ATOM 2229 O O . THR A 1 285 ? -28.798 -2.658 7.422 1.00 83.75 285 THR A O 1
ATOM 2232 N N . GLY A 1 286 ? -26.726 -2.072 8.084 1.00 71.19 286 GLY A N 1
ATOM 2233 C CA . GLY A 1 286 ? -27.066 -0.889 8.876 1.00 71.19 286 GLY A CA 1
ATOM 2234 C C . GLY A 1 286 ? -27.266 -1.165 10.378 1.00 71.19 286 GLY A C 1
ATOM 2235 O O . GLY A 1 286 ? -27.618 -0.245 11.114 1.00 71.19 286 GLY A O 1
ATOM 2236 N N . GLY A 1 287 ? -27.042 -2.401 10.842 1.00 74.62 287 GLY A N 1
ATOM 2237 C CA . GLY A 1 287 ? -27.208 -2.826 12.238 1.00 74.62 287 GLY A CA 1
ATOM 2238 C C . GLY A 1 287 ? -28.648 -3.206 12.613 1.00 74.62 287 GLY A C 1
ATOM 2239 O O . GLY A 1 287 ? -29.510 -3.378 11.753 1.00 74.62 287 GLY A O 1
ATOM 2240 N N . ALA A 1 288 ? -28.917 -3.367 13.914 1.00 64.50 288 ALA A N 1
ATOM 2241 C CA . ALA A 1 288 ? -30.262 -3.655 14.423 1.00 64.50 288 ALA A CA 1
ATOM 2242 C C . ALA A 1 288 ? -31.137 -2.386 14.392 1.00 64.50 288 ALA A C 1
ATOM 2244 O O . ALA A 1 288 ? -30.806 -1.403 15.057 1.00 64.50 288 ALA A O 1
ATOM 2245 N N . ASN A 1 289 ? -32.241 -2.433 13.636 1.00 70.19 289 ASN A N 1
ATOM 2246 C CA . ASN A 1 289 ? -33.177 -1.331 13.349 1.00 70.19 289 ASN A CA 1
ATOM 2247 C C . ASN A 1 289 ? -32.547 -0.124 12.619 1.00 70.19 289 ASN A C 1
ATOM 2249 O O . ASN A 1 289 ? -32.493 0.977 13.170 1.00 70.19 289 ASN A O 1
ATOM 2253 N N . PRO A 1 290 ? -32.075 -0.307 11.372 1.00 70.81 290 PRO A N 1
ATOM 2254 C CA . PRO A 1 290 ? -31.424 0.754 10.618 1.00 70.81 290 PRO A CA 1
ATOM 2255 C C . PRO A 1 290 ? -32.432 1.793 10.121 1.00 70.81 290 PRO A C 1
ATOM 2257 O O . PRO A 1 290 ? -33.482 1.454 9.569 1.00 70.81 290 PRO A O 1
ATOM 2260 N N . THR A 1 291 ? -32.075 3.074 10.209 1.00 72.50 291 THR A N 1
ATOM 2261 C CA . THR A 1 291 ? -32.767 4.107 9.424 1.00 72.50 291 THR A CA 1
ATOM 2262 C C . THR A 1 291 ? -32.546 3.867 7.924 1.00 72.50 291 THR A C 1
ATOM 2264 O O . THR A 1 291 ? -31.585 3.201 7.522 1.00 72.50 291 THR A O 1
ATOM 2267 N N . LYS A 1 292 ? -33.405 4.435 7.058 1.00 72.31 292 LYS A N 1
ATOM 2268 C CA . LYS A 1 292 ? -33.256 4.309 5.591 1.00 72.31 292 LYS A CA 1
ATOM 2269 C C . LYS A 1 292 ? -31.840 4.687 5.127 1.00 72.31 292 LYS A C 1
ATOM 2271 O O . LYS A 1 292 ? -31.279 3.994 4.288 1.00 72.31 292 LYS A O 1
ATOM 2276 N N . VAL A 1 293 ? -31.239 5.719 5.724 1.00 70.56 293 VAL A N 1
ATOM 2277 C CA . VAL A 1 293 ? -29.869 6.166 5.423 1.00 70.56 293 VAL A CA 1
ATOM 2278 C C . VAL A 1 293 ? -28.823 5.148 5.894 1.00 70.56 293 VAL A C 1
ATOM 2280 O O . VAL A 1 293 ? -27.952 4.768 5.117 1.00 70.56 293 VAL A O 1
ATOM 2283 N N . GLN A 1 294 ? -28.921 4.641 7.126 1.00 67.88 294 GLN A N 1
ATOM 2284 C CA . GLN A 1 294 ? -27.958 3.675 7.681 1.00 67.88 294 GLN A CA 1
ATOM 2285 C C . GLN A 1 294 ? -27.938 2.343 6.920 1.00 67.88 294 GLN A C 1
ATOM 2287 O O . GLN A 1 294 ? -26.875 1.748 6.758 1.00 67.88 294 GLN A O 1
ATOM 2292 N N . LYS A 1 295 ? -29.091 1.910 6.393 1.00 72.44 295 LYS A N 1
ATOM 2293 C CA . LYS A 1 295 ? -29.223 0.686 5.588 1.00 72.44 295 LYS A CA 1
ATOM 2294 C C . LYS A 1 295 ? -28.406 0.729 4.290 1.00 72.44 295 LYS A C 1
ATOM 2296 O O . LYS A 1 295 ? -27.946 -0.312 3.819 1.00 72.44 295 LYS A O 1
ATOM 2301 N N . TYR A 1 296 ? -28.252 1.916 3.699 1.00 75.56 296 TYR A N 1
ATOM 2302 C CA . TYR A 1 296 ? -27.536 2.099 2.433 1.00 75.56 296 TYR A CA 1
ATOM 2303 C C . TYR A 1 296 ? -26.144 2.699 2.603 1.00 75.56 296 TYR A C 1
ATOM 2305 O O . TYR A 1 296 ? -25.299 2.441 1.756 1.00 75.56 296 TYR A O 1
ATOM 2313 N N . ALA A 1 297 ? -25.866 3.431 3.684 1.00 71.38 297 ALA A N 1
ATOM 2314 C CA . ALA A 1 297 ? -24.588 4.112 3.885 1.00 71.38 297 ALA A CA 1
ATOM 2315 C C . ALA A 1 297 ? -23.390 3.154 3.815 1.00 71.38 297 ALA A C 1
ATOM 2317 O O . ALA A 1 297 ? -22.455 3.400 3.059 1.00 71.38 297 ALA A O 1
ATOM 2318 N N . GLY A 1 298 ? -23.425 2.027 4.534 1.00 71.75 298 GLY A N 1
ATOM 2319 C CA . GLY A 1 298 ? -22.311 1.075 4.500 1.00 71.75 298 GLY A CA 1
ATOM 2320 C C . GLY A 1 298 ? -22.179 0.333 3.166 1.00 71.75 298 GLY A C 1
ATOM 2321 O O . GLY A 1 298 ? -21.061 0.107 2.704 1.00 71.75 298 GLY A O 1
ATOM 2322 N N . LYS A 1 299 ? -23.297 0.040 2.487 1.00 83.00 299 LYS A N 1
ATOM 2323 C CA . LYS A 1 299 ? -23.285 -0.534 1.129 1.00 83.00 299 LYS A CA 1
ATOM 2324 C C . LYS A 1 299 ? -22.733 0.441 0.099 1.00 83.00 299 LYS A C 1
ATOM 2326 O O . LYS A 1 299 ? -21.943 0.035 -0.741 1.00 83.00 299 LYS A O 1
ATOM 2331 N N . ALA A 1 300 ? -23.133 1.707 0.169 1.00 74.50 300 ALA A N 1
ATOM 2332 C CA . ALA A 1 300 ? -22.642 2.763 -0.703 1.00 74.50 300 ALA A CA 1
ATOM 2333 C C . ALA A 1 300 ? -21.143 2.984 -0.489 1.00 74.50 300 ALA A C 1
ATOM 2335 O O . ALA A 1 300 ? -20.406 3.132 -1.453 1.00 74.50 300 ALA A O 1
ATOM 2336 N N . LEU A 1 301 ? -20.680 2.929 0.760 1.00 77.06 301 LEU A N 1
ATOM 2337 C CA . LEU A 1 301 ? -19.276 3.106 1.106 1.00 77.06 301 LEU A CA 1
ATOM 2338 C C . LEU A 1 301 ? -18.413 1.945 0.571 1.00 77.06 301 LEU A C 1
ATOM 2340 O O . LEU A 1 301 ? -17.449 2.181 -0.158 1.00 77.06 301 LEU A O 1
ATOM 2344 N N . ILE A 1 302 ? -18.804 0.692 0.840 1.00 82.50 302 ILE A N 1
ATOM 2345 C CA . ILE A 1 302 ? -18.122 -0.495 0.290 1.00 82.50 302 ILE A CA 1
ATOM 2346 C C . ILE A 1 302 ? -18.220 -0.509 -1.241 1.00 82.50 302 ILE A C 1
ATOM 2348 O O . ILE A 1 302 ? -17.227 -0.741 -1.926 1.00 82.50 302 ILE A O 1
ATOM 2352 N N . GLY A 1 303 ? -19.404 -0.226 -1.784 1.00 79.38 303 GLY A N 1
ATOM 2353 C CA . GLY A 1 303 ? -19.665 -0.176 -3.219 1.00 79.38 303 GLY A CA 1
ATOM 2354 C C . GLY A 1 303 ? -18.813 0.871 -3.927 1.00 79.38 303 GLY A C 1
ATOM 2355 O O . GLY A 1 303 ? -18.218 0.559 -4.951 1.00 79.38 303 GLY A O 1
ATOM 2356 N N . ALA A 1 304 ? -18.668 2.068 -3.356 1.00 76.88 304 ALA A N 1
ATOM 2357 C CA . ALA A 1 304 ? -17.800 3.116 -3.883 1.00 76.88 304 ALA A CA 1
ATOM 2358 C C . ALA A 1 304 ? -16.323 2.702 -3.848 1.00 76.88 304 ALA A C 1
ATOM 2360 O O . ALA A 1 304 ? -15.613 2.903 -4.830 1.00 76.88 304 ALA A O 1
ATOM 2361 N N . ALA A 1 305 ? -15.858 2.073 -2.762 1.00 81.88 305 ALA A N 1
ATOM 2362 C CA . ALA A 1 305 ? -14.483 1.584 -2.659 1.00 81.88 305 ALA A CA 1
ATOM 2363 C C . ALA A 1 305 ? -14.184 0.477 -3.687 1.00 81.88 305 ALA A C 1
ATOM 2365 O O . ALA A 1 305 ? -13.142 0.497 -4.352 1.00 81.88 305 ALA A O 1
ATOM 2366 N N . VAL A 1 306 ? -15.115 -0.464 -3.872 1.00 90.31 306 VAL A N 1
ATOM 2367 C CA . VAL A 1 306 ? -15.014 -1.522 -4.886 1.00 90.31 306 VAL A CA 1
ATOM 2368 C C . VAL A 1 306 ? -15.068 -0.924 -6.291 1.00 90.31 306 VAL A C 1
ATOM 2370 O O . VAL A 1 306 ? -14.177 -1.197 -7.091 1.00 90.31 306 VAL A O 1
ATOM 2373 N N . ALA A 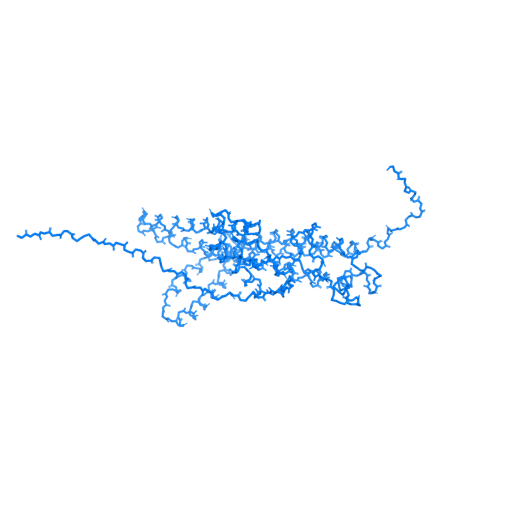1 307 ? -16.044 -0.063 -6.581 1.00 87.06 307 ALA A N 1
ATOM 2374 C CA . ALA A 1 307 ? -16.199 0.578 -7.884 1.00 87.06 307 ALA A CA 1
ATOM 2375 C C . ALA A 1 307 ? -14.963 1.401 -8.259 1.00 87.06 307 ALA A C 1
ATOM 2377 O O . ALA A 1 307 ? -14.429 1.227 -9.349 1.00 87.06 307 ALA A O 1
ATOM 2378 N N . ALA A 1 308 ? -14.437 2.221 -7.345 1.00 84.94 308 ALA A N 1
ATOM 2379 C CA . ALA A 1 308 ? -13.214 2.987 -7.574 1.00 84.94 308 ALA A CA 1
ATOM 2380 C C . ALA A 1 308 ? -12.003 2.086 -7.860 1.00 84.94 308 ALA A C 1
ATOM 2382 O O . ALA A 1 308 ? -11.177 2.404 -8.713 1.00 84.94 308 ALA A O 1
ATOM 2383 N N . THR A 1 309 ? -11.912 0.942 -7.175 1.00 88.94 309 THR A N 1
ATOM 2384 C CA . THR A 1 309 ? -10.862 -0.057 -7.415 1.00 88.94 309 THR A CA 1
ATOM 2385 C C . THR A 1 309 ? -10.999 -0.660 -8.812 1.00 88.94 309 THR A C 1
ATOM 2387 O O . THR A 1 309 ? -10.038 -0.651 -9.575 1.00 88.94 309 THR A O 1
ATOM 2390 N N . VAL A 1 310 ? -12.192 -1.144 -9.167 1.00 92.69 310 VAL A N 1
ATOM 2391 C CA . VAL A 1 310 ? -12.464 -1.792 -10.458 1.00 92.69 310 VAL A CA 1
ATOM 2392 C C . VAL A 1 310 ? -12.276 -0.814 -11.614 1.00 92.69 310 VAL A C 1
ATOM 2394 O O . VAL A 1 310 ? -11.552 -1.129 -12.553 1.00 92.69 310 VAL A O 1
ATOM 2397 N N . ILE A 1 311 ? -12.852 0.388 -11.525 1.00 90.56 311 ILE A N 1
ATOM 2398 C CA . ILE A 1 311 ? -12.705 1.447 -12.533 1.00 90.56 311 ILE A CA 1
ATOM 2399 C C . ILE A 1 311 ? -11.237 1.859 -12.656 1.00 90.56 311 ILE A C 1
ATOM 2401 O O . ILE A 1 311 ? -10.726 1.987 -13.765 1.00 90.56 311 ILE A O 1
ATOM 2405 N N . GLY A 1 312 ? -10.531 2.023 -11.535 1.00 89.19 312 GLY A N 1
ATOM 2406 C CA . GLY A 1 312 ? -9.116 2.384 -11.528 1.00 89.19 312 GLY A CA 1
ATOM 2407 C C . GLY A 1 312 ? -8.228 1.336 -12.204 1.00 89.19 312 GLY A C 1
ATOM 2408 O O . GLY A 1 312 ? -7.387 1.680 -13.040 1.00 89.19 312 GLY A O 1
ATOM 2409 N N . VAL A 1 313 ? -8.445 0.055 -11.898 1.00 91.94 313 VAL A N 1
ATOM 2410 C CA . VAL A 1 313 ? -7.751 -1.070 -12.544 1.00 91.94 313 VAL A CA 1
ATOM 2411 C C . VAL A 1 313 ? -8.093 -1.126 -14.032 1.00 91.94 313 VAL A C 1
ATOM 2413 O O . VAL A 1 313 ? -7.182 -1.159 -14.858 1.00 91.94 313 VAL A O 1
ATOM 2416 N N . ALA A 1 314 ? -9.380 -1.079 -14.385 1.00 90.31 314 ALA A N 1
ATOM 2417 C CA . ALA A 1 314 ? -9.837 -1.142 -15.770 1.00 90.31 314 ALA A CA 1
ATOM 2418 C C . ALA A 1 314 ? -9.264 0.008 -16.608 1.00 90.31 314 ALA A C 1
ATOM 2420 O O . ALA A 1 314 ? -8.669 -0.242 -17.651 1.00 90.31 314 ALA A O 1
ATOM 2421 N N . ASN A 1 315 ? -9.348 1.252 -16.127 1.00 91.12 315 ASN A N 1
ATOM 2422 C CA . ASN A 1 315 ? -8.790 2.421 -16.810 1.00 91.12 315 ASN A CA 1
ATOM 2423 C C . ASN A 1 315 ? -7.272 2.296 -17.019 1.00 91.12 315 ASN A C 1
ATOM 2425 O O . ASN A 1 315 ? -6.764 2.612 -18.093 1.00 91.12 315 ASN A O 1
ATOM 2429 N N . THR A 1 316 ? -6.546 1.789 -16.017 1.00 89.56 316 THR A N 1
ATOM 2430 C CA . THR A 1 316 ? -5.094 1.568 -16.120 1.00 89.56 316 THR A CA 1
ATOM 2431 C C . THR A 1 316 ? -4.765 0.534 -17.198 1.00 89.56 316 THR A C 1
ATOM 2433 O O . THR A 1 316 ? -3.905 0.770 -18.042 1.00 89.56 316 THR A O 1
ATOM 2436 N N . VAL A 1 317 ? -5.461 -0.605 -17.200 1.00 88.19 317 VAL A N 1
ATOM 2437 C CA . VAL A 1 317 ? -5.183 -1.719 -18.119 1.00 88.19 317 VAL A CA 1
ATOM 2438 C C . VAL A 1 317 ? -5.633 -1.408 -19.547 1.00 88.19 317 VAL A C 1
ATOM 2440 O O . VAL A 1 317 ? -4.888 -1.667 -20.492 1.00 88.19 317 VAL A O 1
ATOM 2443 N N . ILE A 1 318 ? -6.830 -0.840 -19.715 1.00 87.25 318 ILE A N 1
ATOM 2444 C CA . ILE A 1 318 ? -7.379 -0.480 -21.028 1.00 87.25 318 ILE A CA 1
ATOM 2445 C C . ILE A 1 318 ? -6.503 0.588 -21.684 1.00 87.25 318 ILE A C 1
ATOM 2447 O O . ILE A 1 318 ? -6.153 0.434 -22.851 1.00 87.25 318 ILE A O 1
ATOM 2451 N N . SER A 1 319 ? -6.101 1.628 -20.941 1.00 84.06 319 SER A N 1
ATOM 2452 C CA . SER A 1 319 ? -5.191 2.660 -21.459 1.00 84.06 319 SER A CA 1
ATOM 2453 C C . SER A 1 319 ? -3.864 2.055 -21.903 1.00 84.06 319 SER A C 1
ATOM 2455 O O . SER A 1 319 ? -3.444 2.264 -23.037 1.00 84.06 319 SER A O 1
ATOM 2457 N N . ALA A 1 320 ? -3.255 1.217 -21.060 1.00 82.94 320 ALA A N 1
ATOM 2458 C CA . ALA A 1 320 ? -1.969 0.598 -21.359 1.00 82.94 320 ALA A CA 1
ATOM 2459 C C . ALA A 1 320 ? -1.986 -0.237 -22.652 1.00 82.94 320 ALA A C 1
ATOM 2461 O O . ALA A 1 320 ? -1.032 -0.192 -23.427 1.00 82.94 320 ALA A O 1
ATOM 2462 N N . ARG A 1 321 ? -3.080 -0.968 -22.910 1.00 81.00 321 ARG A N 1
ATOM 2463 C CA . ARG A 1 321 ? -3.264 -1.756 -24.141 1.00 81.00 321 ARG A CA 1
ATOM 2464 C C . ARG A 1 321 ? -3.668 -0.905 -25.345 1.00 81.00 321 ARG A C 1
ATOM 2466 O O . ARG A 1 321 ? -3.239 -1.177 -26.458 1.00 81.00 321 ARG A O 1
ATOM 2473 N N . LYS A 1 322 ? -4.472 0.144 -25.153 1.00 77.56 322 LYS A N 1
ATOM 2474 C CA . LYS A 1 322 ? -4.851 1.054 -26.245 1.00 77.56 322 LYS A CA 1
ATOM 2475 C C . LYS A 1 322 ? -3.639 1.830 -26.762 1.00 77.56 322 LYS A C 1
ATOM 2477 O O . LYS A 1 322 ? -3.472 1.940 -27.970 1.00 77.56 322 LYS A O 1
ATOM 2482 N N . SER A 1 323 ? -2.780 2.305 -25.863 1.00 62.06 323 SER A N 1
ATOM 2483 C CA . SER A 1 323 ? -1.512 2.942 -26.225 1.00 62.06 323 SER A CA 1
ATOM 2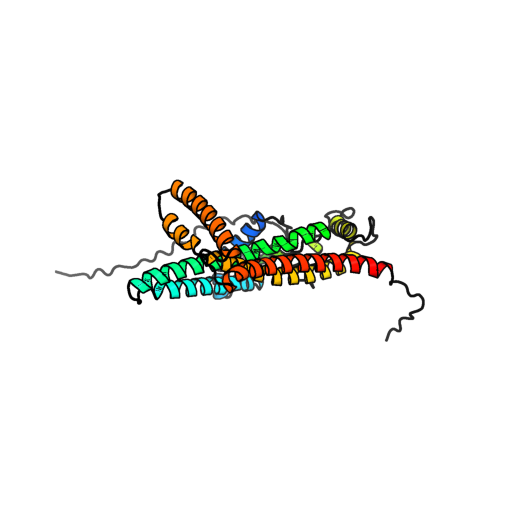484 C C . SER A 1 323 ? -0.583 1.981 -26.975 1.00 62.06 323 SER A C 1
ATOM 2486 O O . SER A 1 323 ? 0.126 2.412 -27.874 1.00 62.06 323 SER A O 1
ATOM 2488 N N . ALA A 1 324 ? -0.627 0.673 -26.683 1.00 60.47 324 ALA A N 1
ATOM 2489 C CA . ALA A 1 324 ? 0.106 -0.340 -27.448 1.00 60.47 324 ALA A CA 1
ATOM 2490 C C . ALA A 1 324 ? -0.334 -0.403 -28.922 1.00 60.47 324 ALA A C 1
ATOM 2492 O O . ALA A 1 324 ? 0.514 -0.332 -29.799 1.00 60.47 324 ALA A O 1
ATOM 2493 N N . ASN A 1 325 ? -1.642 -0.403 -29.189 1.00 59.00 325 ASN A N 1
ATOM 2494 C CA . ASN A 1 325 ? -2.189 -0.530 -30.548 1.00 59.00 325 ASN A CA 1
ATOM 2495 C C . ASN A 1 325 ? -2.137 0.756 -31.400 1.00 59.00 325 ASN A C 1
ATOM 2497 O O . ASN A 1 325 ? -2.381 0.698 -32.604 1.00 59.00 325 ASN A O 1
ATOM 2501 N N . LEU A 1 326 ? -1.923 1.929 -30.790 1.00 53.59 326 LEU A N 1
ATOM 2502 C CA . LEU A 1 326 ? -1.937 3.219 -31.497 1.00 53.59 326 LEU A CA 1
ATOM 2503 C C . LEU A 1 326 ? -0.579 3.598 -32.103 1.00 53.59 326 LEU A C 1
ATOM 2505 O O . LEU A 1 326 ? -0.561 4.268 -33.134 1.00 53.59 326 LEU A O 1
ATOM 2509 N N . GLU A 1 327 ? 0.537 3.172 -31.505 1.00 53.38 327 GLU A N 1
ATOM 2510 C CA . GLU A 1 327 ? 1.873 3.438 -32.068 1.00 53.38 327 GLU A CA 1
ATOM 2511 C C . GLU A 1 327 ? 2.184 2.548 -33.281 1.00 53.38 327 GLU A C 1
ATOM 2513 O O . GLU A 1 327 ? 2.849 3.014 -34.198 1.00 53.38 327 GLU A O 1
ATOM 2518 N N . ASP A 1 328 ? 1.586 1.356 -33.382 1.00 49.38 328 ASP A N 1
ATOM 2519 C CA . ASP A 1 328 ? 1.687 0.498 -34.577 1.00 49.38 328 ASP A CA 1
ATOM 2520 C C . ASP A 1 328 ? 1.027 1.109 -35.830 1.00 49.38 328 ASP A C 1
ATOM 2522 O O . ASP A 1 328 ? 1.269 0.665 -36.950 1.00 49.38 328 ASP A O 1
ATOM 2526 N N . LYS A 1 329 ? 0.180 2.138 -35.670 1.00 44.59 329 LYS A N 1
ATOM 2527 C CA . LYS A 1 329 ? -0.542 2.771 -36.787 1.00 44.59 329 LYS A CA 1
ATOM 2528 C C . LYS A 1 329 ? 0.006 4.126 -37.235 1.00 44.59 329 LYS A C 1
ATOM 2530 O O . LYS A 1 329 ? -0.439 4.598 -38.272 1.00 44.59 329 LYS A O 1
ATOM 2535 N N . ASN A 1 330 ? 0.931 4.759 -36.505 1.00 47.19 330 ASN A N 1
ATOM 2536 C CA . ASN A 1 330 ? 1.278 6.173 -36.736 1.00 47.19 330 ASN A CA 1
ATOM 2537 C C . ASN A 1 330 ? 2.767 6.516 -36.529 1.00 47.19 330 ASN A C 1
ATOM 2539 O O . ASN A 1 330 ? 3.073 7.482 -35.831 1.00 47.19 330 ASN A O 1
ATOM 2543 N N . VAL A 1 331 ? 3.708 5.777 -37.130 1.00 48.09 331 VAL A N 1
ATOM 2544 C CA . VAL A 1 331 ? 5.139 6.167 -37.062 1.00 48.09 331 VAL A CA 1
ATOM 2545 C C . VAL A 1 331 ? 5.787 6.495 -38.413 1.00 48.09 331 VAL A C 1
ATOM 2547 O O . VAL A 1 331 ? 6.858 7.089 -38.421 1.00 48.09 331 VAL A O 1
ATOM 2550 N N . PHE A 1 332 ? 5.120 6.310 -39.556 1.00 42.59 332 PHE A N 1
ATOM 2551 C CA . PHE A 1 332 ? 5.621 6.870 -40.822 1.00 42.59 332 PHE A CA 1
ATOM 2552 C C . PHE A 1 332 ? 4.492 7.437 -41.684 1.00 42.59 332 PHE A C 1
ATOM 2554 O O . PHE A 1 332 ? 3.955 6.759 -42.552 1.00 42.59 332 PHE A O 1
ATOM 2561 N N . ASP A 1 333 ? 4.155 8.710 -41.467 1.00 48.59 333 ASP A N 1
ATOM 2562 C CA . ASP A 1 333 ? 3.616 9.526 -42.556 1.00 48.59 333 ASP A CA 1
ATOM 2563 C C . ASP A 1 333 ? 4.815 10.043 -43.357 1.00 48.59 333 ASP A C 1
ATOM 2565 O O . ASP A 1 333 ? 5.482 11.004 -42.963 1.00 48.59 333 ASP A O 1
ATOM 2569 N N . SER A 1 334 ? 5.125 9.359 -44.459 1.00 50.56 334 SER A N 1
ATOM 2570 C CA . SER A 1 334 ? 6.239 9.673 -45.361 1.00 50.56 334 SER A CA 1
ATOM 2571 C C . SER A 1 334 ? 6.151 11.069 -45.998 1.00 50.56 334 SER A C 1
ATOM 2573 O O . SER A 1 334 ? 7.084 11.470 -46.689 1.00 50.56 334 SER A O 1
ATOM 2575 N N . ASN A 1 335 ? 5.072 11.826 -45.757 1.00 51.03 335 ASN A N 1
ATOM 2576 C CA . ASN A 1 335 ? 4.862 13.163 -46.308 1.00 51.03 335 ASN A CA 1
ATOM 2577 C C . ASN A 1 335 ? 5.082 14.312 -45.310 1.00 51.03 335 ASN A C 1
ATOM 2579 O O . ASN A 1 335 ? 5.047 15.477 -45.715 1.00 51.03 335 ASN A O 1
ATOM 2583 N N . ARG A 1 336 ? 5.349 14.046 -44.023 1.00 40.69 336 ARG A N 1
ATOM 2584 C CA . ARG A 1 336 ? 5.687 15.121 -43.075 1.00 40.69 336 ARG A CA 1
ATOM 2585 C C . ARG A 1 336 ? 7.165 15.491 -43.169 1.00 40.69 336 ARG A C 1
ATOM 2587 O O . ARG A 1 336 ? 8.015 14.901 -42.508 1.00 40.69 336 ARG A O 1
ATOM 2594 N N . LYS A 1 337 ? 7.465 16.531 -43.954 1.00 40.53 337 LYS A N 1
ATOM 2595 C CA . LYS A 1 337 ? 8.735 17.262 -43.844 1.00 40.53 337 LYS A CA 1
ATOM 2596 C C . LYS A 1 337 ? 8.819 17.891 -42.453 1.00 40.53 337 LYS A C 1
ATOM 2598 O O . LYS A 1 337 ? 8.039 18.780 -42.123 1.00 40.53 337 LYS A O 1
ATOM 2603 N N . VAL A 1 338 ? 9.755 17.406 -41.645 1.00 43.91 338 VAL A N 1
ATOM 2604 C CA . VAL A 1 338 ? 10.136 18.041 -40.383 1.00 43.91 338 VAL A CA 1
ATOM 2605 C C . VAL A 1 338 ? 10.947 19.283 -40.742 1.00 43.91 338 VAL A C 1
ATOM 2607 O O . VAL A 1 338 ? 12.025 19.165 -41.320 1.00 43.91 338 VAL A O 1
ATOM 2610 N N . VAL A 1 339 ? 10.403 20.465 -40.460 1.00 39.44 339 VAL A N 1
ATOM 2611 C CA . VAL A 1 339 ? 11.166 21.716 -40.499 1.00 39.44 339 VAL A CA 1
ATOM 2612 C C . VAL A 1 339 ? 11.855 21.839 -39.145 1.00 39.44 339 VAL A C 1
ATOM 2614 O O . VAL A 1 339 ? 11.201 21.735 -38.107 1.00 39.44 339 VAL A O 1
ATOM 2617 N N . VAL A 1 340 ? 13.179 21.950 -39.172 1.00 36.56 340 VAL A N 1
ATOM 2618 C CA . VAL A 1 340 ? 13.992 22.269 -37.999 1.00 36.56 340 VAL A CA 1
ATOM 2619 C C . VAL A 1 340 ? 14.099 23.789 -37.982 1.00 36.56 340 VAL A C 1
ATOM 2621 O O . VAL A 1 340 ? 14.725 24.338 -38.888 1.00 36.56 340 VAL A O 1
ATOM 2624 N N . ASP A 1 341 ? 13.451 24.429 -37.011 1.00 34.28 341 ASP A N 1
ATOM 2625 C CA . ASP A 1 341 ? 13.703 25.833 -36.660 1.00 34.28 341 ASP A CA 1
ATOM 2626 C C . ASP A 1 341 ? 14.782 25.916 -35.575 1.00 34.28 341 ASP A C 1
ATOM 2628 O O . ASP A 1 341 ? 14.733 25.088 -34.627 1.00 34.28 341 ASP A O 1
#

Radius of gyration: 27.21 Å; chains: 1; bounding box: 73×44×115 Å

Secondary structure (DSSP, 8-state):
-------------------------S-SS-EE---SHHHHHHHHHHHHHHHHTHHHHHHHTT-TT--HHHHHHHTHHHHHHHHHHHHHHHHHGGGTS-HHHHHHHHHHHHHHHHHHHHHHHHHHHHHHHHHHHHHHHH---TT-EEEEEEEEPPSSTTPPPEEEEEEEETTS-SSS--GGGGS-SSSTTTTHHHHHHHHHHT--S--TTHHHHHHHHHHHHHHHHHHHHHHHHHHHHHHHHHHHTSTHHHHHHHHTTS--HHHHHHHHHHHHHHHHHHHHHHHHHTSSS--HHHHHHHHHHHHHHHHHHHHHHHHHHHHHHHHHHHHTTSS--TT------

Foldseek 3Di:
DDDDDDDDPPPPPPDPPDPDDPPDDPDPAKFWDDPDPVVVVVQLVVLQVCLVPVLVVCVVVVPPQRDPLSVVSVVVVCVVVVLVVVLCCLQVVLVVDDPVSSVVSPLVSQLSVQLVVLLVVQLVVQLCLQQVLLCVQQVARLATKIWHWDFADAPDDPGDTDIDIHIDHQPNDLVDGVVVNVADPDPVRGCVSLQVRCVSLVLDHDDPCSPVLCSVLSSLLNVLSVVLSVQLSNLSSVLSSQLSPAPLVSVLVVQCPDDDDPVSVVSSVVSCVVSSVVSLVCLQQLHDPHDPCSRCVSVVSVVSSVCSSVCSNCVSSVVSNVSSVPVVPDDDPVPDDDDDD